Protein AF-A0A534PWM3-F1 (afdb_monomer_lite)

Sequence (299 aa):
MLAAVRAAAQRGEHDLALRHWSELSDHAPHALADPATLLRFVPLLLAENQRERAALALRHAVDPGNDTAITPGQALRAFELARELDPAVAARAAHRALASPDLHEAKRAKLSSWIDEHAGAAAALAAPPPVPAESSTPPPVPPAPAPVFGADGAVELARFARAKLTAARPIGLDAEGLRVSLEGGREARVAWSRIQAVAVAIVADLAAKPVLVIDLLANWNASEAEELKGIRLRSDQFDPRALLGIDGDPRRAFAALAGRMLQATCGQPLPSAEQAVGDPFARFDSLADYQRIVLEVAE

Secondary structure (DSSP, 8-state):
-HHHHHHHHHTT-HHHHHHHHHHHHHH-TT-PPPHHHHHHHHHHHHHTT-HHHHHHHHHHHT-TT-SSPPPHHHHHHHHHHHTTT-HHHHHHHHHHHHT-TTS-HHHHHHHHHHHHHHHHHHHHTTSPP--------PPPPPPP------TT------SBS-EEEEEEEEEEE-SSEEEEEETTS-EEEEEGGG--EEEEEEESTTSSS-EEEEEEESSTTS-TTSPEEEEEEETTS--HHHHHT--S-HHHHHHHHHHHHHHHH-PEEES-HHHHTTTTPPEESSHHHHHHHTS-B--

Foldseek 3Di:
DLVQLVVCVVVVVLVSSLVVVVVCCVVPVPDAHALVSLLVCLVVCVVVVVLVVSLSSLCSSLPLPHPHDQDLVSLVSSLVSCVVRPVLSNLSSLVVNLPDPPDDPVSNVVSVVSCVVCVVVNVVVVDDPDDDDDDDDDDPDDPDPDPPDDPPPDDLLALAQAADAFEWEFDEDDLQFTWTQGPVRDIDTDGLQQFAEWEWAWEQPPDVGIKIKIWRWRPLVPGSHDHTYTYIYILVRDQLCVHVVHDDDSLQSQLVVQVVSCVSNVHAYPPHPCLSSPVPPHYDHHPVCCCCNTVSYDD

pLDDT: mean 79.95, std 17.52, range [28.03, 97.81]

Structure (mmCIF, N/CA/C/O backbone):
data_AF-A0A534PWM3-F1
#
_entry.id   AF-A0A534PWM3-F1
#
loop_
_atom_site.group_PDB
_atom_site.id
_atom_site.type_symbol
_atom_site.label_atom_id
_atom_site.label_alt_id
_atom_site.label_comp_id
_atom_site.label_asym_id
_atom_site.label_entity_id
_atom_site.label_seq_id
_atom_site.pdbx_PDB_ins_code
_atom_site.Cartn_x
_atom_site.Cartn_y
_atom_site.Cartn_z
_atom_site.occupancy
_atom_site.B_iso_or_equiv
_atom_site.auth_seq_id
_atom_site.auth_comp_id
_atom_site.auth_asym_id
_atom_site.auth_atom_id
_atom_site.pdbx_PDB_model_num
ATOM 1 N N . MET A 1 1 ? -16.755 -18.984 9.056 1.00 75.56 1 MET A N 1
ATOM 2 C CA . MET A 1 1 ? -16.396 -18.391 10.366 1.00 75.56 1 MET A CA 1
ATOM 3 C C . MET A 1 1 ? -16.680 -16.889 10.461 1.00 75.56 1 MET A C 1
ATOM 5 O O . MET A 1 1 ? -17.407 -16.510 11.368 1.00 75.56 1 MET A O 1
ATOM 9 N N . LEU A 1 2 ? -16.250 -16.036 9.518 1.00 79.06 2 LEU A N 1
ATOM 10 C CA . LEU A 1 2 ? -16.601 -14.594 9.520 1.00 79.06 2 LEU A CA 1
ATOM 11 C C . LEU A 1 2 ? -18.115 -14.308 9.626 1.00 79.06 2 LEU A C 1
ATOM 13 O O . LEU A 1 2 ? -18.532 -13.430 10.379 1.00 79.06 2 LEU A O 1
ATOM 17 N N . ALA A 1 3 ? -18.953 -15.086 8.930 1.00 77.00 3 ALA A N 1
ATOM 18 C CA . ALA A 1 3 ? -20.411 -14.974 9.028 1.00 77.00 3 ALA A CA 1
ATOM 19 C C . ALA A 1 3 ? -20.949 -15.272 10.444 1.00 77.00 3 ALA A C 1
ATOM 21 O O . ALA A 1 3 ? -21.896 -14.624 10.881 1.00 77.00 3 ALA A O 1
ATOM 22 N N . ALA A 1 4 ? -20.322 -16.196 11.181 1.00 75.69 4 ALA A N 1
ATOM 23 C CA . ALA A 1 4 ? -20.701 -16.534 12.555 1.00 75.69 4 ALA A CA 1
ATOM 24 C C . ALA A 1 4 ? -20.312 -15.420 13.540 1.00 75.69 4 ALA A C 1
ATOM 26 O O . ALA A 1 4 ? -21.122 -15.049 14.387 1.00 75.69 4 ALA A O 1
ATOM 27 N N . VAL A 1 5 ? -19.124 -14.820 13.367 1.00 78.75 5 VAL A N 1
ATOM 28 C CA . VAL A 1 5 ? -18.703 -13.621 14.119 1.00 78.75 5 VAL A CA 1
ATOM 29 C C . VAL A 1 5 ? -19.708 -12.487 13.910 1.00 78.75 5 VAL A C 1
ATOM 31 O O . VAL A 1 5 ? -20.183 -11.892 14.875 1.00 78.75 5 VAL A O 1
ATOM 34 N N . ARG A 1 6 ? -20.085 -12.225 12.650 1.00 78.00 6 ARG A N 1
ATOM 35 C CA . ARG A 1 6 ? -21.047 -11.175 12.293 1.00 78.00 6 ARG A CA 1
ATOM 36 C C . ARG A 1 6 ? -22.434 -11.439 12.880 1.00 78.00 6 ARG A C 1
ATOM 38 O O . ARG A 1 6 ? -23.016 -10.533 13.468 1.00 78.00 6 ARG A O 1
ATOM 45 N N . ALA A 1 7 ? -22.946 -12.662 12.755 1.00 73.69 7 ALA A N 1
ATOM 46 C CA . ALA A 1 7 ? -24.260 -13.036 13.271 1.00 73.69 7 ALA A CA 1
ATOM 47 C C . ALA A 1 7 ? -24.338 -12.904 14.803 1.00 73.69 7 ALA A C 1
ATOM 49 O O . ALA A 1 7 ? -25.279 -12.304 15.318 1.00 73.69 7 ALA A O 1
ATOM 50 N N . ALA A 1 8 ? -23.326 -13.388 15.531 1.00 74.31 8 ALA A N 1
ATOM 51 C CA . ALA A 1 8 ? -23.258 -13.242 16.986 1.00 74.31 8 ALA A CA 1
ATOM 52 C C . ALA A 1 8 ? -23.143 -11.764 17.407 1.00 74.31 8 ALA A C 1
ATOM 54 O O . ALA A 1 8 ? -23.856 -11.312 18.304 1.00 74.31 8 ALA A O 1
ATOM 55 N N . ALA A 1 9 ? -22.320 -10.971 16.708 1.00 78.75 9 ALA A N 1
ATOM 56 C CA . ALA A 1 9 ? -22.183 -9.539 16.974 1.00 78.75 9 ALA A CA 1
ATOM 57 C C . ALA A 1 9 ? -23.494 -8.764 16.739 1.00 78.75 9 ALA A C 1
ATOM 59 O O . ALA A 1 9 ? -23.841 -7.900 17.547 1.00 78.75 9 ALA A O 1
ATOM 60 N N . GLN A 1 10 ? -24.242 -9.096 15.679 1.00 79.31 10 GLN A N 1
ATOM 61 C CA . GLN A 1 10 ? -25.551 -8.500 15.375 1.00 79.31 10 GLN A CA 1
ATOM 62 C C . GLN A 1 10 ? -26.614 -8.834 16.430 1.00 79.31 10 GLN A C 1
ATOM 64 O O . GLN A 1 10 ? -27.470 -7.999 16.711 1.00 79.31 10 GLN A O 1
ATOM 69 N N . ARG A 1 11 ? -26.538 -10.017 17.052 1.00 81.62 11 ARG A N 1
ATOM 70 C CA . ARG A 1 11 ? -27.416 -10.423 18.164 1.00 81.62 11 ARG A CA 1
ATOM 71 C C . ARG A 1 11 ? -26.983 -9.878 19.531 1.00 81.62 11 ARG A C 1
ATOM 73 O O . ARG A 1 11 ? -27.665 -10.124 20.518 1.00 81.62 11 ARG A O 1
ATOM 80 N N . GLY A 1 12 ? -25.870 -9.142 19.605 1.00 79.69 12 GLY A N 1
ATOM 81 C CA . GLY A 1 12 ? -25.323 -8.626 20.867 1.00 79.69 12 GLY A CA 1
ATOM 82 C C . GLY A 1 12 ? -24.583 -9.672 21.713 1.00 79.69 12 GLY A C 1
ATOM 83 O O . GLY A 1 12 ? -24.224 -9.397 22.854 1.00 79.69 12 GLY A O 1
ATOM 84 N N . GLU A 1 13 ? -24.318 -10.859 21.167 1.00 84.94 13 GLU A N 1
ATOM 85 C CA . GLU A 1 13 ? -23.654 -11.974 21.851 1.00 84.94 13 GLU A CA 1
ATOM 86 C C . GLU A 1 13 ? -22.125 -11.797 21.790 1.00 84.94 13 GLU A C 1
ATOM 88 O O . GLU A 1 13 ? -21.419 -12.521 21.087 1.00 84.94 13 GLU A O 1
ATOM 93 N N . HIS A 1 14 ? -21.597 -10.784 22.484 1.00 81.94 14 HIS A N 1
ATOM 94 C CA . HIS A 1 14 ? -20.196 -10.361 22.341 1.00 81.94 14 HIS A CA 1
ATOM 95 C C . HIS A 1 14 ? -19.170 -11.418 22.752 1.00 81.94 14 HIS A C 1
ATOM 97 O O . HIS A 1 14 ? -18.164 -11.558 22.061 1.00 81.94 14 HIS A O 1
ATOM 103 N N . ASP A 1 15 ? -19.446 -12.206 23.791 1.00 83.94 15 ASP A N 1
ATOM 104 C CA . ASP A 1 15 ? -18.548 -13.283 24.223 1.00 83.94 15 ASP A CA 1
ATOM 105 C C . ASP A 1 15 ? -18.498 -14.423 23.200 1.00 83.94 15 ASP A C 1
ATOM 107 O O . ASP A 1 15 ? -17.441 -14.994 22.937 1.00 83.94 15 ASP A O 1
ATOM 111 N N . LEU A 1 16 ? -19.636 -14.740 22.574 1.00 82.12 16 LEU A N 1
ATOM 112 C CA . LEU A 1 16 ? -19.705 -15.750 21.520 1.00 82.12 16 LEU A CA 1
ATOM 113 C C . LEU A 1 16 ? -19.007 -15.259 20.246 1.00 82.12 16 LEU A C 1
ATOM 115 O O . LEU A 1 16 ? -18.231 -15.995 19.637 1.00 82.12 16 LEU A O 1
ATOM 119 N N . ALA A 1 17 ? -19.235 -13.997 19.874 1.00 83.69 17 ALA A N 1
ATOM 120 C CA . ALA A 1 17 ? -18.562 -13.367 18.745 1.00 83.69 17 ALA A CA 1
ATOM 121 C C . ALA A 1 17 ? -17.037 -13.326 18.952 1.00 83.69 17 ALA A C 1
ATOM 123 O O . ALA A 1 17 ? -16.293 -13.604 18.013 1.00 83.69 17 ALA A O 1
ATOM 124 N N . LEU A 1 18 ? -16.579 -13.048 20.178 1.00 87.88 18 LEU A N 1
ATOM 125 C CA . LEU A 1 18 ? -15.167 -13.054 20.556 1.00 87.88 18 LEU A CA 1
ATOM 126 C C . LEU A 1 18 ? -14.548 -14.450 20.453 1.00 87.88 18 LEU A C 1
ATOM 128 O O . LEU A 1 18 ? -13.454 -14.586 19.909 1.00 87.88 18 LEU A O 1
ATOM 132 N N . ARG A 1 19 ? -15.243 -15.498 20.911 1.00 87.00 19 ARG A N 1
ATOM 133 C CA . ARG A 1 19 ? -14.775 -16.887 20.750 1.00 87.00 19 ARG A CA 1
ATOM 134 C C . ARG A 1 19 ? -14.630 -17.262 19.280 1.00 87.00 19 ARG A C 1
ATOM 136 O O . ARG A 1 19 ? -13.564 -17.712 18.876 1.00 87.00 19 ARG A O 1
ATOM 143 N N . HIS A 1 20 ? -15.662 -17.007 18.473 1.00 84.31 20 HIS A N 1
ATOM 144 C CA . HIS A 1 20 ? -15.619 -17.285 17.035 1.00 84.31 20 HIS A CA 1
ATOM 145 C C . HIS A 1 20 ? -14.535 -16.488 16.314 1.00 84.31 20 HIS A C 1
ATOM 147 O O . HIS A 1 20 ? -13.926 -16.993 15.374 1.00 84.31 20 HIS A O 1
ATOM 153 N N . TRP A 1 21 ? -14.294 -15.246 16.735 1.00 89.81 21 TRP A N 1
ATOM 154 C CA . TRP A 1 21 ? -13.227 -14.433 16.171 1.00 89.81 21 TRP A CA 1
ATOM 155 C C . TRP A 1 21 ? -11.845 -14.916 16.609 1.00 89.81 21 TRP A C 1
ATOM 157 O O . TRP A 1 21 ? -10.941 -14.933 15.786 1.00 89.81 21 TRP A O 1
ATOM 167 N N . SER A 1 22 ? -11.681 -15.353 17.857 1.00 85.31 22 SER A N 1
ATOM 168 C CA . SER A 1 22 ? -10.400 -15.876 18.349 1.00 85.31 22 SER A CA 1
ATOM 169 C C . SER A 1 22 ? -10.011 -17.140 17.582 1.00 85.31 22 SER A C 1
ATOM 171 O O . SER A 1 22 ? -8.919 -17.217 17.029 1.00 85.31 22 SER A O 1
ATOM 173 N N . GLU A 1 23 ? -10.956 -18.071 17.431 1.00 85.31 23 GLU A N 1
ATOM 174 C CA . GLU A 1 23 ? -10.777 -19.280 16.622 1.00 85.31 23 GLU A CA 1
ATOM 175 C C . GLU A 1 23 ? -10.488 -18.946 15.151 1.00 85.31 23 GLU A C 1
ATOM 177 O O . GLU A 1 23 ? -9.599 -19.538 14.540 1.00 85.31 23 GLU A O 1
ATOM 182 N N . LEU A 1 24 ? -11.188 -17.958 14.583 1.00 83.50 24 LEU A N 1
ATOM 183 C CA . LEU A 1 24 ? -10.909 -17.463 13.237 1.00 83.50 24 LEU A CA 1
ATOM 184 C C . LEU A 1 24 ? -9.491 -16.887 13.126 1.00 83.50 24 LEU A C 1
ATOM 186 O O . LEU A 1 24 ? -8.809 -17.188 12.155 1.00 83.50 24 LEU A O 1
ATOM 190 N N . SER A 1 25 ? -9.050 -16.078 14.089 1.00 83.69 25 SER A N 1
ATOM 191 C CA . SER A 1 25 ? -7.734 -15.434 14.056 1.00 83.69 25 SER A CA 1
ATOM 192 C C . SER A 1 25 ? -6.584 -16.434 14.162 1.00 83.69 25 SER A C 1
ATOM 194 O O . SER A 1 25 ? -5.533 -16.205 13.573 1.00 83.69 25 SER A O 1
ATOM 196 N N . ASP A 1 26 ? -6.806 -17.560 14.846 1.00 81.81 26 ASP A N 1
ATOM 197 C CA . ASP A 1 26 ? -5.807 -18.619 14.983 1.00 81.81 26 ASP A CA 1
ATOM 198 C C . ASP A 1 26 ? -5.657 -19.436 13.675 1.00 81.81 26 ASP A C 1
ATOM 200 O O . ASP A 1 26 ? -4.555 -19.869 13.345 1.00 81.81 26 ASP A O 1
ATOM 204 N N . HIS A 1 27 ? -6.737 -19.625 12.898 1.00 76.31 27 HIS A N 1
ATOM 205 C CA . HIS A 1 27 ? -6.737 -20.461 11.679 1.00 76.31 27 HIS A CA 1
ATOM 206 C C . HIS A 1 27 ? -6.659 -19.674 10.362 1.00 76.31 27 HIS A C 1
ATOM 208 O O . HIS A 1 27 ? -6.240 -20.207 9.337 1.00 76.31 27 HIS A O 1
ATOM 214 N N . ALA A 1 28 ? -7.100 -18.420 10.366 1.00 72.75 28 ALA A N 1
ATOM 215 C CA . ALA A 1 28 ? -7.135 -17.527 9.216 1.00 72.75 28 ALA A CA 1
ATOM 216 C C . ALA A 1 28 ? -6.774 -16.103 9.680 1.00 72.75 28 ALA A C 1
ATOM 218 O O . ALA A 1 28 ? -7.647 -15.234 9.760 1.00 72.75 28 ALA A O 1
ATOM 219 N N . PRO A 1 29 ? -5.489 -15.842 9.986 1.00 73.19 29 PRO A N 1
ATOM 220 C CA . PRO A 1 29 ? -5.044 -14.581 10.581 1.00 73.19 29 PRO A CA 1
ATOM 221 C C . PRO A 1 29 ? -5.293 -13.364 9.682 1.00 73.19 29 PRO A C 1
ATOM 223 O O . PRO A 1 29 ? -5.364 -12.250 10.178 1.00 73.19 29 PRO A O 1
ATOM 226 N N . HIS A 1 30 ? -5.489 -13.556 8.377 1.00 71.88 30 HIS A N 1
ATOM 227 C CA . HIS A 1 30 ? -5.794 -12.478 7.431 1.00 71.88 30 HIS A CA 1
ATOM 228 C C . HIS A 1 30 ? -7.296 -12.167 7.312 1.00 71.88 30 HIS A C 1
ATOM 230 O O . HIS A 1 30 ? -7.681 -11.244 6.602 1.00 71.88 30 HIS A O 1
ATOM 236 N N . ALA A 1 31 ? -8.169 -12.933 7.973 1.00 74.56 31 ALA A N 1
ATOM 237 C CA . ALA A 1 31 ? -9.608 -12.721 7.900 1.00 74.56 31 ALA A CA 1
ATOM 238 C C . ALA A 1 31 ? -10.027 -11.516 8.759 1.00 74.56 31 ALA A C 1
ATOM 240 O O . ALA A 1 31 ? -10.041 -11.568 9.994 1.00 74.56 31 ALA A O 1
ATOM 241 N N . LEU A 1 32 ? -10.410 -10.425 8.095 1.00 81.38 32 LEU A N 1
ATOM 242 C CA . LEU A 1 32 ? -10.749 -9.168 8.753 1.00 81.38 32 LEU A CA 1
ATOM 243 C C . LEU A 1 32 ? -12.227 -9.134 9.158 1.00 81.38 32 LEU A C 1
ATOM 245 O O . LEU A 1 32 ? -13.137 -9.254 8.339 1.00 81.38 32 LEU A O 1
ATOM 249 N N . ALA A 1 33 ? -12.469 -8.979 10.459 1.00 84.00 33 ALA A N 1
ATOM 250 C CA . ALA A 1 33 ? -13.796 -8.700 10.995 1.00 84.00 33 ALA A CA 1
ATOM 251 C C . ALA A 1 33 ? -14.061 -7.186 11.012 1.00 84.00 33 ALA A C 1
ATOM 253 O O . ALA A 1 33 ? -13.135 -6.379 10.977 1.00 84.00 33 ALA A O 1
ATOM 254 N N . ASP A 1 34 ? -15.334 -6.803 11.107 1.00 85.06 34 ASP A N 1
ATOM 255 C CA . ASP A 1 34 ? -15.751 -5.399 11.170 1.00 85.06 34 ASP A CA 1
A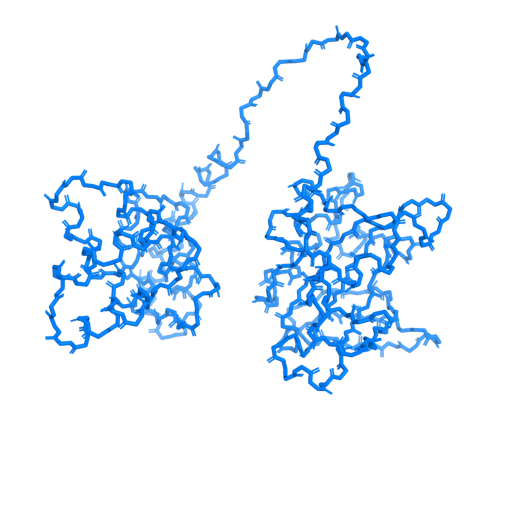TOM 256 C C . ASP A 1 34 ? -15.017 -4.622 12.300 1.00 85.06 34 ASP A C 1
ATOM 258 O O . ASP A 1 34 ? -14.977 -5.099 13.444 1.00 85.06 34 ASP A O 1
ATOM 262 N N . PRO A 1 35 ? -14.474 -3.414 12.032 1.00 86.94 35 PRO A N 1
ATOM 263 C CA . PRO A 1 35 ? -13.736 -2.625 13.019 1.00 86.94 35 PRO A CA 1
ATOM 264 C C . PRO A 1 35 ? -14.533 -2.292 14.280 1.00 86.94 35 PRO A C 1
ATOM 266 O O . PRO A 1 35 ? -13.964 -2.253 15.372 1.00 86.94 35 PRO A O 1
ATOM 269 N N . ALA A 1 36 ? -15.848 -2.058 14.172 1.00 86.69 36 ALA A N 1
ATOM 270 C CA . ALA A 1 36 ? -16.673 -1.755 15.343 1.00 86.69 36 ALA A CA 1
ATOM 271 C C . ALA A 1 36 ? -16.716 -2.946 16.308 1.00 86.69 36 ALA A C 1
ATOM 273 O O . ALA A 1 36 ? -16.642 -2.776 17.526 1.00 86.69 36 ALA A O 1
ATOM 274 N N . THR A 1 37 ? -16.814 -4.149 15.748 1.00 87.75 37 THR A N 1
ATOM 275 C CA . THR A 1 37 ? -16.806 -5.418 16.472 1.00 87.75 37 THR A CA 1
ATOM 276 C C . THR A 1 37 ? -15.445 -5.669 17.123 1.00 87.75 37 THR A C 1
ATOM 278 O O . THR A 1 37 ? -15.382 -5.916 18.328 1.00 87.75 37 THR A O 1
ATOM 281 N N . LEU A 1 38 ? -14.350 -5.493 16.380 1.00 90.06 38 LEU A N 1
ATOM 282 C CA . LEU A 1 38 ? -12.987 -5.645 16.901 1.00 90.06 38 LEU A CA 1
ATOM 283 C C . LEU A 1 38 ? -12.694 -4.688 18.066 1.00 90.06 38 LEU A C 1
ATOM 285 O O . LEU A 1 38 ? -12.206 -5.110 19.113 1.00 90.06 38 LEU A O 1
ATOM 289 N N . LEU A 1 39 ? -13.080 -3.413 17.952 1.00 91.81 39 LEU A N 1
ATOM 290 C CA . LEU A 1 39 ? -12.899 -2.422 19.022 1.00 91.81 39 LEU A CA 1
ATOM 291 C C . LEU A 1 39 ? -13.731 -2.707 20.284 1.00 91.81 39 LEU A C 1
ATOM 293 O O . LEU A 1 39 ? -13.448 -2.140 21.346 1.00 91.81 39 LEU A O 1
ATOM 297 N N . ARG A 1 40 ? -14.758 -3.563 20.194 1.00 89.25 40 ARG A N 1
ATOM 298 C CA . ARG A 1 40 ? -15.520 -4.058 21.355 1.00 89.25 40 ARG A CA 1
ATOM 299 C C . ARG A 1 40 ? -14.849 -5.258 22.017 1.00 89.25 40 ARG A C 1
ATOM 301 O O . ARG A 1 40 ? -15.013 -5.422 23.219 1.00 89.25 40 ARG A O 1
ATOM 308 N N . PHE A 1 41 ? -14.076 -6.047 21.274 1.00 92.06 41 PHE A N 1
ATOM 309 C CA . PHE A 1 41 ? -13.313 -7.171 21.822 1.00 92.06 41 PHE A CA 1
ATOM 310 C C . PHE A 1 41 ? -12.097 -6.726 22.627 1.00 92.06 41 PHE A C 1
ATOM 312 O O . PHE A 1 41 ? -11.774 -7.355 23.628 1.00 92.06 41 PHE A O 1
ATOM 319 N N . VAL A 1 42 ? -11.449 -5.626 22.232 1.00 92.69 42 VAL A N 1
ATOM 320 C CA . VAL A 1 42 ? -10.203 -5.156 22.862 1.00 92.69 42 VAL A CA 1
ATOM 321 C C . VAL A 1 42 ? -10.316 -5.026 24.394 1.00 92.69 42 VAL A C 1
ATOM 323 O O . VAL A 1 42 ? -9.487 -5.620 25.079 1.00 92.69 42 VAL A O 1
ATOM 326 N N . PRO A 1 43 ? -11.330 -4.355 24.982 1.00 89.62 43 PRO A N 1
ATOM 327 C CA . PRO A 1 43 ? -11.464 -4.296 26.441 1.00 89.62 43 PRO A CA 1
ATOM 328 C C . PRO A 1 43 ? -11.706 -5.660 27.106 1.00 89.62 43 PRO A C 1
ATOM 330 O O . PRO A 1 43 ? -11.219 -5.879 28.210 1.00 89.62 43 PRO A O 1
ATOM 333 N N . LEU A 1 44 ? -12.429 -6.573 26.442 1.00 90.19 44 LEU A N 1
ATOM 334 C CA . LEU A 1 44 ? -12.703 -7.922 26.957 1.00 90.19 44 LEU A CA 1
ATOM 335 C C . LEU A 1 44 ? -11.414 -8.752 27.014 1.00 90.19 44 LEU A C 1
ATOM 337 O O . LEU A 1 44 ? -11.101 -9.357 28.033 1.00 90.19 44 LEU A O 1
ATOM 341 N N . LEU A 1 45 ? -10.610 -8.691 25.952 1.00 91.00 45 LEU A N 1
ATOM 342 C CA . LEU A 1 45 ? -9.309 -9.356 25.879 1.00 91.00 45 LEU A CA 1
ATOM 343 C C . LEU A 1 45 ? -8.329 -8.810 26.923 1.00 91.00 45 LEU A C 1
ATOM 345 O O . LEU A 1 45 ? -7.590 -9.577 27.534 1.00 91.00 45 LEU A O 1
ATOM 349 N N . LEU A 1 46 ? -8.331 -7.496 27.163 1.00 91.06 46 LEU A N 1
ATOM 350 C CA . LEU A 1 46 ? -7.497 -6.886 28.202 1.00 91.06 46 LEU A CA 1
ATOM 351 C C . LEU A 1 46 ? -7.922 -7.300 29.613 1.00 91.06 46 LEU A C 1
ATOM 353 O O . LEU A 1 46 ? -7.050 -7.538 30.447 1.00 91.06 46 LEU A O 1
ATOM 357 N N . ALA A 1 47 ? -9.227 -7.429 29.874 1.00 91.38 47 ALA A N 1
ATOM 358 C CA . ALA A 1 47 ? -9.736 -7.921 31.155 1.00 91.38 47 ALA A CA 1
ATOM 359 C C . ALA A 1 47 ? -9.284 -9.365 31.443 1.00 91.38 47 ALA A C 1
ATOM 361 O O . ALA A 1 47 ? -9.021 -9.713 32.591 1.00 91.38 47 ALA A O 1
ATOM 362 N N . GLU A 1 48 ? -9.117 -10.176 30.397 1.00 89.62 48 GLU A N 1
ATOM 363 C CA . GLU A 1 48 ? -8.576 -11.539 30.472 1.00 89.62 48 GLU A CA 1
ATOM 364 C C . GLU A 1 48 ? -7.040 -11.605 30.346 1.00 89.62 48 GLU A C 1
ATOM 366 O O . GLU A 1 48 ? -6.465 -12.684 30.210 1.00 89.62 48 GLU A O 1
ATOM 371 N N . ASN A 1 49 ? -6.352 -10.458 30.389 1.00 89.31 49 ASN A N 1
ATOM 372 C CA . ASN A 1 49 ? -4.897 -10.330 30.251 1.00 89.31 49 ASN A CA 1
ATOM 373 C C . ASN A 1 49 ? -4.324 -10.868 28.917 1.00 89.31 49 ASN A C 1
ATOM 375 O O . ASN A 1 49 ? -3.132 -11.155 28.803 1.00 89.31 49 ASN A O 1
ATOM 379 N N . GLN A 1 50 ? -5.149 -10.951 27.872 1.00 88.44 50 GLN A N 1
ATOM 380 C CA . GLN A 1 50 ? -4.764 -11.384 26.527 1.00 88.44 50 GLN A CA 1
ATOM 381 C C . GLN A 1 50 ? -4.224 -10.211 25.688 1.00 88.44 50 GLN A C 1
ATOM 383 O O . GLN A 1 50 ? -4.772 -9.860 24.640 1.00 88.44 50 GLN A O 1
ATOM 388 N N . ARG A 1 51 ? -3.140 -9.576 26.155 1.00 88.31 51 ARG A N 1
ATOM 389 C CA . ARG A 1 51 ? -2.582 -8.348 25.549 1.00 88.31 51 ARG A CA 1
ATOM 390 C C . ARG A 1 51 ? -2.197 -8.497 24.074 1.00 88.31 51 ARG A C 1
ATOM 392 O O . ARG A 1 51 ? -2.543 -7.630 23.279 1.00 88.31 51 ARG A O 1
ATOM 399 N N . GLU A 1 52 ? -1.552 -9.598 23.697 1.00 86.00 52 GLU A N 1
ATOM 400 C CA . GLU A 1 52 ? -1.145 -9.854 22.304 1.00 86.00 52 GLU A CA 1
ATOM 401 C C . GLU A 1 52 ? -2.344 -9.953 21.356 1.00 86.00 52 GLU A C 1
ATOM 403 O O . GLU A 1 52 ? -2.364 -9.370 20.271 1.00 86.00 52 GLU A O 1
ATOM 408 N N . ARG A 1 53 ? -3.401 -10.640 21.797 1.00 87.88 53 ARG A N 1
ATOM 409 C CA . ARG A 1 53 ? -4.628 -10.800 21.015 1.00 87.88 53 ARG A CA 1
ATOM 410 C C . ARG A 1 53 ? -5.422 -9.490 20.947 1.00 87.88 53 ARG A C 1
ATOM 412 O O . ARG A 1 53 ? -6.009 -9.182 19.912 1.00 87.88 53 ARG A O 1
ATOM 419 N N . ALA A 1 54 ? -5.383 -8.676 22.003 1.00 89.56 54 ALA A N 1
ATOM 420 C CA . ALA A 1 54 ? -5.921 -7.317 21.984 1.00 89.56 54 ALA A CA 1
ATOM 421 C C . ALA A 1 54 ? -5.170 -6.417 20.982 1.00 89.56 54 ALA A C 1
ATOM 423 O O . ALA A 1 54 ? -5.806 -5.682 20.225 1.00 89.56 54 ALA A O 1
ATOM 424 N N . ALA A 1 55 ? -3.837 -6.517 20.918 1.00 88.69 55 ALA A N 1
ATOM 425 C CA . ALA A 1 55 ? -3.030 -5.814 19.921 1.00 88.69 55 ALA A CA 1
ATOM 426 C C . ALA A 1 55 ? -3.348 -6.288 18.492 1.00 88.69 55 ALA A C 1
ATOM 428 O O . ALA A 1 55 ? -3.498 -5.464 17.592 1.00 88.69 55 ALA A O 1
ATOM 429 N N . LEU A 1 56 ? -3.548 -7.595 18.283 1.00 88.25 56 LEU A N 1
ATOM 430 C CA . LEU A 1 56 ? -3.988 -8.147 16.997 1.00 88.25 56 LEU A CA 1
ATOM 431 C C . LEU A 1 56 ? -5.358 -7.597 16.566 1.00 88.25 56 LEU A C 1
ATOM 433 O O . LEU A 1 56 ? -5.510 -7.148 15.430 1.00 88.25 56 LEU A O 1
ATOM 437 N N . ALA A 1 57 ? -6.333 -7.555 17.478 1.00 89.19 57 ALA A N 1
ATOM 438 C CA . ALA A 1 57 ? -7.645 -6.967 17.203 1.00 89.19 57 ALA A CA 1
ATOM 439 C C . ALA A 1 57 ? -7.537 -5.485 16.800 1.00 89.19 57 ALA A C 1
ATOM 441 O O . ALA A 1 57 ? -8.205 -5.051 15.861 1.00 89.19 57 ALA A O 1
ATOM 442 N N . LEU A 1 58 ? -6.670 -4.714 17.469 1.00 90.56 58 LEU A N 1
ATOM 443 C CA . LEU A 1 58 ? -6.401 -3.315 17.124 1.00 90.56 58 LEU A CA 1
ATOM 444 C C . LEU A 1 58 ? -5.723 -3.179 15.755 1.00 90.56 58 LEU A C 1
ATOM 446 O O . LEU A 1 58 ? -6.115 -2.304 14.982 1.00 90.56 58 LEU A O 1
ATOM 450 N N . ARG A 1 59 ? -4.762 -4.055 15.426 1.00 89.12 59 ARG A N 1
ATOM 451 C CA . ARG A 1 59 ? -4.116 -4.106 14.104 1.00 89.12 59 ARG A CA 1
ATOM 452 C C . ARG A 1 59 ? -5.145 -4.323 12.996 1.00 89.12 59 ARG A C 1
ATOM 454 O O . ARG A 1 59 ? -5.163 -3.526 12.066 1.00 89.12 59 ARG A O 1
ATOM 461 N N . HIS A 1 60 ? -6.033 -5.308 13.147 1.00 89.38 60 HIS A N 1
ATOM 462 C CA . HIS A 1 60 ? -7.088 -5.614 12.170 1.00 89.38 60 HIS A CA 1
ATOM 463 C C . HIS A 1 60 ? -8.153 -4.510 12.066 1.00 89.38 60 HIS A C 1
ATOM 465 O O . HIS A 1 60 ? -8.713 -4.281 10.996 1.00 89.38 60 HIS A O 1
ATOM 471 N N . ALA A 1 61 ? -8.450 -3.811 13.168 1.00 87.94 61 ALA A N 1
ATOM 472 C CA . ALA A 1 61 ? -9.454 -2.746 13.178 1.00 87.94 61 ALA A CA 1
ATOM 473 C C . ALA A 1 61 ? -9.014 -1.511 12.380 1.00 87.94 61 ALA A C 1
ATOM 475 O O . ALA A 1 61 ? -9.856 -0.806 11.825 1.00 87.94 61 ALA A O 1
ATOM 476 N N . VAL A 1 62 ? -7.708 -1.235 12.340 1.00 85.88 62 VAL A N 1
ATOM 477 C CA . VAL A 1 62 ? -7.133 -0.120 11.570 1.00 85.88 62 VAL A CA 1
ATOM 478 C C . VAL A 1 62 ? -6.526 -0.571 10.243 1.00 85.88 62 VAL A C 1
ATOM 480 O O . VAL A 1 62 ? -5.888 0.239 9.569 1.00 85.88 62 VAL A O 1
ATOM 483 N N . ASP A 1 63 ? -6.683 -1.849 9.901 1.00 82.62 63 ASP A N 1
ATOM 484 C CA . ASP A 1 63 ? -6.123 -2.424 8.689 1.00 82.62 63 ASP A CA 1
ATOM 485 C C . ASP A 1 63 ? -6.792 -1.794 7.456 1.00 82.62 63 ASP A C 1
ATOM 487 O O . ASP A 1 63 ? -8.026 -1.752 7.380 1.00 82.62 63 ASP A O 1
ATOM 491 N N . PRO A 1 64 ? -6.013 -1.259 6.501 1.00 72.12 64 PRO A N 1
ATOM 492 C CA . PRO A 1 64 ? -6.565 -0.648 5.298 1.00 72.12 64 PRO A CA 1
ATOM 493 C C . PRO A 1 64 ? -7.264 -1.653 4.371 1.00 72.12 64 PRO A C 1
ATOM 495 O O . PRO A 1 64 ? -8.096 -1.226 3.577 1.00 72.12 64 PRO A O 1
ATOM 498 N N . GLY A 1 65 ? -6.959 -2.951 4.475 1.00 70.75 65 GLY A N 1
ATOM 499 C CA . GLY A 1 65 ? -7.619 -4.031 3.742 1.00 70.75 65 GLY A CA 1
ATOM 500 C C . GLY A 1 65 ? -8.981 -4.433 4.314 1.00 70.75 65 GLY A C 1
ATOM 501 O O . GLY A 1 65 ? -9.624 -5.329 3.776 1.00 70.75 65 GLY A O 1
ATOM 502 N N . ASN A 1 66 ? -9.439 -3.805 5.403 1.00 73.69 66 ASN A N 1
ATOM 503 C CA . ASN A 1 66 ? -10.761 -4.073 5.955 1.00 73.69 66 ASN A CA 1
ATOM 504 C C . ASN A 1 66 ? -11.840 -3.438 5.067 1.00 73.69 66 ASN A C 1
ATOM 506 O O . ASN A 1 66 ? -11.883 -2.214 4.926 1.00 73.69 66 ASN A O 1
ATOM 510 N N . ASP A 1 67 ? -12.749 -4.258 4.528 1.00 63.34 67 ASP A N 1
ATOM 511 C CA . ASP A 1 67 ? -13.869 -3.814 3.679 1.00 63.34 67 ASP A CA 1
ATOM 512 C C . ASP A 1 67 ? -14.691 -2.683 4.318 1.00 63.34 67 ASP A C 1
ATOM 514 O O . ASP A 1 67 ? -15.293 -1.854 3.633 1.00 63.34 67 ASP A O 1
ATOM 518 N N . T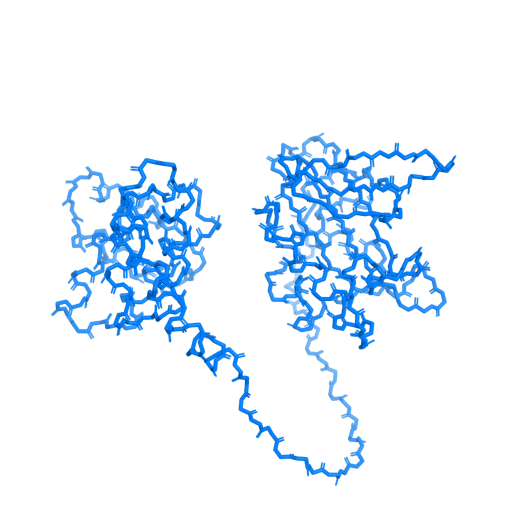HR A 1 68 ? -14.739 -2.650 5.653 1.00 72.88 68 THR A N 1
ATOM 519 C CA . THR A 1 68 ? -15.420 -1.597 6.402 1.00 72.88 68 THR A CA 1
ATOM 520 C C . THR A 1 68 ? -14.416 -0.542 6.846 1.00 72.88 68 THR A C 1
ATOM 522 O O . THR A 1 68 ? -13.599 -0.765 7.737 1.00 72.88 68 THR A O 1
ATOM 525 N N . ALA A 1 69 ? -14.511 0.652 6.261 1.00 73.56 69 ALA A N 1
ATOM 526 C CA . ALA A 1 69 ? -13.668 1.770 6.654 1.00 73.56 69 ALA A CA 1
ATOM 527 C C . ALA A 1 69 ? -13.930 2.179 8.113 1.00 73.56 69 ALA A C 1
ATOM 529 O O . ALA A 1 69 ? -15.059 2.478 8.507 1.00 73.56 69 ALA A O 1
ATOM 530 N N . ILE A 1 70 ? -12.860 2.270 8.904 1.00 83.31 70 ILE A N 1
ATOM 531 C CA . ILE A 1 70 ? -12.931 2.810 10.262 1.00 83.31 70 ILE A CA 1
ATOM 532 C C . ILE A 1 70 ? -13.368 4.285 10.234 1.00 83.31 70 ILE A C 1
ATOM 534 O O . ILE A 1 70 ? -12.782 5.119 9.538 1.00 83.31 70 ILE A O 1
ATOM 538 N N . THR A 1 71 ? -14.406 4.613 11.002 1.00 84.38 71 THR A N 1
ATOM 539 C CA . THR A 1 71 ? -14.895 5.991 11.160 1.00 84.38 71 THR A CA 1
ATOM 540 C C . THR A 1 71 ? -13.928 6.828 12.010 1.00 84.38 71 THR A C 1
ATOM 542 O O . THR A 1 71 ? -13.203 6.273 12.839 1.00 84.38 71 THR A O 1
ATOM 545 N N . PRO A 1 72 ? -13.944 8.171 11.914 1.00 77.75 72 PRO A N 1
ATOM 546 C CA . PRO A 1 72 ? -13.085 9.028 12.738 1.00 77.75 72 PRO A CA 1
ATOM 547 C C . PRO A 1 72 ? -13.231 8.797 14.251 1.00 77.75 72 PRO A C 1
ATOM 549 O O . PRO A 1 72 ? -12.244 8.796 14.986 1.00 77.75 72 PRO A O 1
ATOM 552 N N . GLY A 1 73 ? -14.456 8.547 14.730 1.00 80.25 73 GLY A N 1
ATOM 553 C CA . GLY A 1 73 ? -14.713 8.236 16.140 1.00 80.25 73 GLY A CA 1
ATOM 554 C C . GLY A 1 73 ? -14.139 6.882 16.569 1.00 80.25 73 GLY A C 1
ATOM 555 O O . GLY A 1 73 ? -13.590 6.757 17.664 1.00 80.25 73 GLY A O 1
ATOM 556 N N . GLN A 1 74 ? -14.207 5.878 15.693 1.00 87.06 74 GLN A N 1
ATOM 557 C CA . GLN A 1 74 ? -13.569 4.581 15.922 1.00 87.06 74 GLN A CA 1
ATOM 558 C C . GLN A 1 74 ? -12.041 4.680 15.855 1.00 87.06 74 GLN A C 1
ATOM 560 O O . GLN A 1 74 ? -11.375 4.042 16.662 1.00 87.06 74 GLN A O 1
ATOM 565 N N . ALA A 1 75 ? -11.482 5.513 14.972 1.00 86.25 75 ALA A N 1
ATOM 566 C CA . ALA A 1 75 ? -10.042 5.751 14.879 1.00 86.25 75 ALA A CA 1
ATOM 567 C C . ALA A 1 75 ? -9.489 6.408 16.155 1.00 86.25 75 ALA A C 1
ATOM 569 O O . ALA A 1 75 ? -8.482 5.956 16.692 1.00 86.25 75 ALA A O 1
ATOM 570 N N . LEU A 1 76 ? -10.196 7.398 16.716 1.00 86.31 76 LEU A N 1
ATOM 571 C CA . LEU A 1 76 ? -9.858 7.961 18.030 1.00 86.31 76 LEU A CA 1
ATOM 572 C C . LEU A 1 76 ? -9.900 6.902 19.133 1.00 86.31 76 LEU A C 1
ATOM 574 O O . LEU A 1 76 ? -8.997 6.825 19.960 1.00 86.31 76 LEU A O 1
ATOM 578 N N . ARG A 1 77 ? -10.940 6.063 19.142 1.00 88.12 77 ARG A N 1
ATOM 579 C CA . ARG A 1 77 ? -11.056 4.975 20.118 1.00 88.12 77 ARG A CA 1
ATOM 580 C C . ARG A 1 77 ? -9.924 3.955 19.970 1.00 88.12 77 ARG A C 1
ATOM 582 O O . ARG A 1 77 ? -9.385 3.514 20.978 1.00 88.12 77 ARG A O 1
ATOM 589 N N . ALA A 1 78 ? -9.558 3.601 18.740 1.00 89.88 78 ALA A N 1
ATOM 590 C CA . ALA A 1 78 ? -8.445 2.707 18.444 1.00 89.88 78 ALA A CA 1
ATOM 591 C C . ALA A 1 78 ? -7.115 3.295 18.934 1.00 89.88 78 ALA A C 1
ATOM 593 O O . ALA A 1 78 ? -6.356 2.589 19.586 1.00 89.88 78 ALA A O 1
ATOM 594 N N . PHE A 1 79 ? -6.871 4.591 18.705 1.00 92.38 79 PHE A N 1
ATOM 595 C CA . PHE A 1 79 ? -5.699 5.300 19.224 1.00 92.38 79 PHE A CA 1
ATOM 596 C C . PHE A 1 79 ? -5.613 5.222 20.754 1.00 92.38 79 PHE A C 1
ATOM 598 O O . PHE A 1 79 ? -4.593 4.804 21.299 1.00 92.38 79 PHE A O 1
ATOM 605 N N . GLU A 1 80 ? -6.694 5.581 21.453 1.00 91.19 80 GLU A N 1
ATOM 606 C CA . GLU A 1 80 ? -6.699 5.632 22.919 1.00 91.19 80 GLU A CA 1
ATOM 607 C C . GLU A 1 80 ? -6.441 4.252 23.547 1.00 91.19 80 GLU A C 1
ATOM 609 O O . GLU A 1 80 ? -5.818 4.190 24.609 1.00 91.19 80 GLU A O 1
ATOM 614 N N . LEU A 1 81 ? -6.895 3.175 22.893 1.00 90.69 81 LEU A N 1
ATOM 615 C CA . LEU A 1 81 ? -6.659 1.787 23.302 1.00 90.69 81 LEU A CA 1
ATOM 616 C C . LEU A 1 81 ? -5.258 1.287 22.919 1.00 90.69 81 LEU A C 1
ATOM 618 O O . LEU A 1 81 ? -4.660 0.524 23.669 1.00 90.69 81 LEU A O 1
ATOM 622 N N . ALA A 1 82 ? -4.733 1.704 21.766 1.00 91.19 82 ALA A N 1
ATOM 623 C CA . ALA A 1 82 ? -3.467 1.207 21.238 1.00 91.19 82 ALA A CA 1
ATOM 624 C C . ALA A 1 82 ? -2.236 1.885 21.843 1.00 91.19 82 ALA A C 1
ATOM 626 O O . ALA A 1 82 ? -1.181 1.265 21.865 1.00 91.19 82 ALA A O 1
ATOM 627 N N . ARG A 1 83 ? -2.332 3.121 22.352 1.00 89.06 83 ARG A N 1
ATOM 628 C CA . ARG A 1 83 ? -1.145 3.913 22.743 1.00 89.06 83 ARG A CA 1
ATOM 629 C C . ARG A 1 83 ? -0.212 3.233 23.757 1.00 89.06 83 ARG A C 1
ATOM 631 O O . ARG A 1 83 ? 0.979 3.509 23.745 1.00 89.06 83 ARG A O 1
ATOM 638 N N . GLU A 1 84 ? -0.746 2.365 24.619 1.00 84.69 84 GLU A N 1
ATOM 639 C CA . GLU A 1 84 ? 0.021 1.624 25.635 1.00 84.69 84 GLU A CA 1
ATOM 640 C C . GLU A 1 84 ? 0.334 0.175 25.221 1.00 84.69 84 GLU A C 1
ATOM 642 O O . GLU A 1 84 ? 1.101 -0.505 25.898 1.00 84.69 84 GLU A O 1
ATOM 647 N N . LEU A 1 85 ? -0.284 -0.318 24.143 1.00 86.62 85 LEU A N 1
ATOM 648 C CA . LEU A 1 85 ? -0.187 -1.711 23.691 1.00 86.62 85 LEU A CA 1
ATOM 649 C C . LEU A 1 85 ? 0.665 -1.855 22.432 1.00 86.62 85 LEU A C 1
ATOM 651 O O . LEU A 1 85 ? 1.474 -2.769 22.338 1.00 86.62 85 LEU A O 1
ATOM 655 N N . ASP A 1 86 ? 0.461 -0.970 21.460 1.00 85.19 86 ASP A N 1
ATOM 656 C CA . ASP A 1 86 ? 1.123 -0.985 20.161 1.00 85.19 86 ASP A CA 1
ATOM 657 C C . ASP A 1 86 ? 1.223 0.464 19.630 1.00 85.19 86 ASP A C 1
ATOM 659 O O . ASP A 1 86 ? 0.275 0.988 19.024 1.00 85.19 86 ASP A O 1
ATOM 663 N N . PRO A 1 87 ? 2.364 1.144 19.867 1.00 84.62 87 PRO A N 1
ATOM 664 C CA . PRO A 1 87 ? 2.567 2.531 19.451 1.00 84.62 87 PRO A CA 1
ATOM 665 C C . PRO A 1 87 ? 2.472 2.746 17.935 1.00 84.62 87 PRO A C 1
ATOM 667 O O . PRO A 1 87 ? 2.041 3.812 17.494 1.00 84.62 87 PRO A O 1
ATOM 670 N N . ALA A 1 88 ? 2.821 1.742 17.125 1.00 80.94 88 ALA A N 1
ATOM 671 C CA . ALA A 1 88 ? 2.730 1.836 15.671 1.00 80.94 88 ALA A CA 1
ATOM 672 C C . ALA A 1 88 ? 1.263 1.843 15.216 1.00 80.94 88 ALA A C 1
ATOM 674 O O . ALA A 1 88 ? 0.857 2.666 14.391 1.00 80.94 88 ALA A O 1
ATOM 675 N N . VAL A 1 89 ? 0.430 0.980 15.804 1.00 85.69 89 VAL A N 1
ATOM 676 C CA . VAL A 1 89 ? -1.022 0.975 15.567 1.00 85.69 89 VAL A CA 1
ATOM 677 C C . VAL A 1 89 ? -1.667 2.270 16.044 1.00 85.69 89 VAL A C 1
ATOM 679 O O . VAL A 1 89 ? -2.515 2.822 15.338 1.00 85.69 89 VAL A O 1
ATOM 682 N N . ALA A 1 90 ? -1.246 2.781 17.201 1.00 86.06 90 ALA A N 1
ATOM 683 C CA . ALA A 1 90 ? -1.717 4.056 17.723 1.00 86.06 90 ALA A CA 1
ATOM 684 C C . ALA A 1 90 ? -1.394 5.211 16.764 1.00 86.06 90 ALA A C 1
ATOM 686 O O . ALA A 1 90 ? -2.286 5.997 16.450 1.00 86.06 90 ALA A O 1
ATOM 687 N N . ALA A 1 91 ? -0.177 5.267 16.214 1.00 83.31 91 ALA A N 1
ATOM 688 C CA . ALA A 1 91 ? 0.194 6.266 15.214 1.00 83.31 91 ALA A CA 1
ATOM 689 C C . ALA A 1 91 ? -0.690 6.178 13.956 1.00 83.31 91 ALA A C 1
ATOM 691 O O . ALA A 1 91 ? -1.234 7.190 13.510 1.00 83.31 91 ALA A O 1
ATOM 692 N N . ARG A 1 92 ? -0.930 4.972 13.417 1.00 82.69 92 ARG A N 1
ATOM 693 C CA . ARG A 1 92 ? -1.834 4.783 12.261 1.00 82.69 92 ARG A CA 1
ATOM 694 C C . ARG A 1 92 ? -3.262 5.241 12.560 1.00 82.69 92 ARG A C 1
ATOM 696 O O . ARG A 1 92 ? -3.872 5.940 11.750 1.00 82.69 92 ARG A O 1
ATOM 703 N N . ALA A 1 93 ? -3.787 4.878 13.729 1.00 84.94 93 ALA A N 1
ATOM 704 C CA . ALA A 1 93 ? -5.111 5.292 14.179 1.00 84.94 93 ALA A CA 1
ATOM 705 C C . ALA A 1 93 ? -5.208 6.819 14.338 1.00 84.94 93 ALA A C 1
ATOM 707 O O . ALA A 1 93 ? -6.187 7.428 13.904 1.00 84.94 93 ALA A O 1
ATOM 708 N N . ALA A 1 94 ? -4.170 7.445 14.898 1.00 83.75 94 ALA A N 1
ATOM 709 C CA . ALA A 1 94 ? -4.071 8.889 15.064 1.00 83.75 94 ALA A CA 1
ATOM 710 C C . ALA A 1 94 ? -4.036 9.615 13.712 1.00 83.75 94 ALA A C 1
ATOM 712 O O . ALA A 1 94 ? -4.829 10.531 13.502 1.00 83.75 94 ALA A O 1
ATOM 713 N N . HIS A 1 95 ? -3.217 9.165 12.756 1.00 84.38 95 HIS A N 1
ATOM 714 C CA . HIS A 1 95 ? -3.209 9.716 11.396 1.00 84.38 95 HIS A CA 1
ATOM 715 C C . HIS A 1 95 ? -4.583 9.616 10.724 1.00 84.38 95 HIS A C 1
ATOM 717 O O . HIS A 1 95 ? -5.044 10.575 10.103 1.00 84.38 95 HIS A O 1
ATOM 723 N N . ARG A 1 96 ? -5.285 8.491 10.902 1.00 82.25 96 ARG A N 1
ATOM 724 C CA . ARG A 1 96 ? -6.630 8.305 10.345 1.00 82.25 96 ARG A CA 1
ATOM 725 C C . ARG A 1 96 ? -7.680 9.196 11.013 1.00 82.25 96 ARG A C 1
ATOM 727 O O . ARG A 1 96 ? -8.579 9.686 10.336 1.00 82.25 96 ARG A O 1
ATOM 734 N N . ALA A 1 97 ? -7.550 9.457 12.312 1.00 83.00 97 ALA A N 1
ATOM 735 C CA . ALA A 1 97 ? -8.389 10.425 13.012 1.00 83.00 97 ALA A CA 1
ATOM 736 C C . ALA A 1 97 ? -8.102 11.873 12.564 1.00 83.00 97 ALA A C 1
ATOM 738 O O . ALA A 1 97 ? -9.038 12.655 12.394 1.00 83.00 97 ALA A O 1
ATOM 739 N N . LEU A 1 98 ? -6.831 12.223 12.331 1.00 82.62 98 LEU A N 1
ATOM 740 C CA . LEU A 1 98 ? -6.398 13.549 11.870 1.00 82.62 98 LEU A CA 1
ATOM 741 C C . LEU A 1 98 ? -6.884 13.889 10.454 1.00 82.62 98 LEU A C 1
ATOM 743 O O . LEU A 1 98 ? -7.125 15.063 10.173 1.00 82.62 98 LEU A O 1
ATOM 747 N N . ALA A 1 99 ? -7.078 12.881 9.598 1.00 80.12 99 ALA A N 1
ATOM 748 C CA . ALA A 1 99 ? -7.650 13.042 8.260 1.00 80.12 99 ALA A CA 1
ATOM 749 C C . ALA A 1 99 ? -9.118 13.518 8.273 1.00 80.12 99 ALA A C 1
ATOM 751 O O . ALA A 1 99 ? -9.629 13.966 7.249 1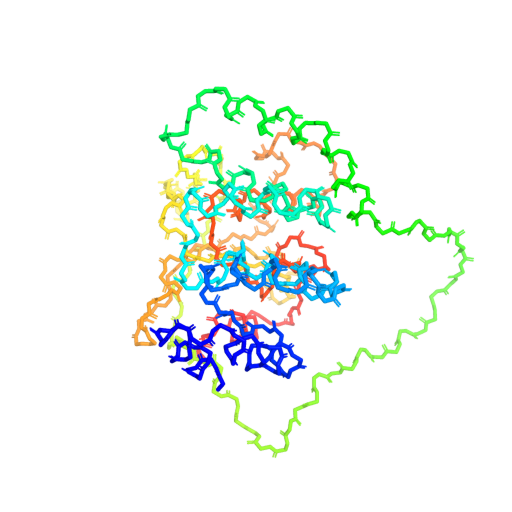.00 80.12 99 ALA A O 1
ATOM 752 N N . SER A 1 100 ? -9.805 13.445 9.421 1.00 76.31 100 SER A N 1
ATOM 753 C CA . SER A 1 100 ? -11.177 13.935 9.552 1.00 76.31 100 SER A CA 1
ATOM 754 C C . SER A 1 100 ? -11.224 15.466 9.667 1.00 76.31 100 SER A C 1
ATOM 756 O O . SER A 1 100 ? -10.616 16.024 10.591 1.00 76.31 100 SER A O 1
ATOM 758 N N . PRO A 1 101 ? -11.972 16.178 8.805 1.00 68.81 101 PRO A N 1
ATOM 759 C CA . PRO A 1 101 ? -12.118 17.630 8.900 1.00 68.81 101 PRO A CA 1
ATOM 760 C C . PRO A 1 101 ? -12.883 18.059 10.162 1.00 68.81 101 PRO A C 1
ATOM 762 O O . PRO A 1 101 ? -12.580 19.110 10.715 1.00 68.81 101 PRO A O 1
ATOM 765 N N . ASP A 1 102 ? -13.748 17.202 10.709 1.00 72.44 102 ASP A N 1
ATOM 766 C CA . ASP A 1 102 ? -14.629 17.524 11.845 1.00 72.44 102 ASP A CA 1
ATOM 767 C C . ASP A 1 102 ? -13.971 17.342 13.228 1.00 72.44 102 ASP A C 1
ATOM 769 O O . ASP A 1 102 ? -14.621 17.440 14.273 1.00 72.44 102 ASP A O 1
ATOM 773 N N . LEU A 1 103 ? -12.669 17.041 13.276 1.00 77.69 103 LEU A N 1
ATOM 774 C CA . LEU A 1 103 ? -11.960 16.847 14.538 1.00 77.69 103 LEU A CA 1
ATOM 775 C C . LEU A 1 103 ? -11.672 18.188 15.240 1.00 77.69 103 LEU A C 1
ATOM 777 O O . LEU A 1 103 ? -11.030 19.083 14.688 1.00 77.69 103 LEU A O 1
ATOM 781 N N . HIS A 1 104 ? -12.090 18.297 16.501 1.00 79.88 104 HIS A N 1
ATOM 782 C CA . HIS A 1 104 ? -11.839 19.477 17.330 1.00 79.88 104 HIS A CA 1
ATOM 783 C C . HIS A 1 104 ? -10.333 19.776 17.454 1.00 79.88 104 HIS A C 1
ATOM 785 O O . HIS A 1 104 ? -9.535 18.880 17.733 1.00 79.88 104 HIS A O 1
ATOM 791 N N . GLU A 1 105 ? -9.959 21.050 17.328 1.00 75.81 105 GLU A N 1
ATOM 792 C CA . GLU A 1 105 ? -8.569 21.527 17.287 1.00 75.81 105 GLU A CA 1
ATOM 793 C C . GLU A 1 105 ? -7.702 21.042 18.464 1.00 75.81 105 GLU A C 1
ATOM 795 O O . GLU A 1 105 ? -6.624 20.500 18.247 1.00 75.81 105 GLU A O 1
ATOM 800 N N . ALA A 1 106 ? -8.216 21.091 19.698 1.00 74.62 106 ALA A N 1
ATOM 801 C CA . ALA A 1 106 ? -7.531 20.556 20.879 1.00 74.62 106 ALA A CA 1
ATOM 802 C C . ALA A 1 106 ? -7.191 19.052 20.781 1.00 74.62 106 ALA A C 1
ATOM 804 O O . ALA A 1 106 ? -6.120 18.626 21.210 1.00 74.62 106 ALA A O 1
ATOM 805 N N . LYS A 1 107 ? -8.078 18.231 20.198 1.00 76.69 107 LYS A N 1
ATOM 806 C CA . LYS A 1 107 ? -7.807 16.797 19.977 1.00 76.69 107 LYS A CA 1
ATOM 807 C C . LYS A 1 107 ? -6.783 16.602 18.864 1.00 76.69 107 LYS A C 1
ATOM 809 O O . LYS A 1 107 ? -5.931 15.729 18.971 1.00 76.69 107 LYS A O 1
ATOM 814 N N . ARG A 1 108 ? -6.858 17.436 17.827 1.00 78.56 108 ARG A N 1
ATOM 815 C CA . ARG A 1 108 ? -5.932 17.441 16.693 1.00 78.56 108 ARG A CA 1
ATOM 816 C C . ARG A 1 108 ? -4.502 17.742 17.162 1.00 78.56 108 ARG A C 1
ATOM 818 O O . ARG A 1 108 ? -3.609 16.943 16.911 1.00 78.56 108 ARG A O 1
ATOM 825 N N . ALA A 1 109 ? -4.325 18.799 17.956 1.00 77.75 109 ALA A N 1
ATOM 826 C CA . ALA A 1 109 ? -3.041 19.165 18.554 1.00 77.75 109 ALA A CA 1
ATOM 827 C C . ALA A 1 109 ? -2.474 18.058 19.460 1.00 77.75 109 ALA A C 1
ATOM 829 O O . ALA A 1 109 ? -1.293 17.734 19.373 1.00 77.75 109 ALA A O 1
ATOM 830 N N . LYS A 1 110 ? -3.324 17.428 20.284 1.00 82.19 110 LYS A N 1
ATOM 831 C CA . LYS A 1 110 ? -2.914 16.321 21.162 1.00 82.19 110 LYS A CA 1
ATOM 832 C C . LYS A 1 110 ? -2.413 15.103 20.377 1.00 82.19 110 LYS A C 1
ATOM 834 O O . LYS A 1 110 ? -1.413 14.509 20.764 1.00 82.19 110 LYS A O 1
ATOM 839 N N . LEU A 1 111 ? -3.099 14.729 19.294 1.00 84.25 111 LEU A N 1
ATOM 840 C CA . LEU A 1 111 ? -2.679 13.617 18.436 1.00 84.25 111 LEU A CA 1
ATOM 841 C C . LEU A 1 111 ? -1.367 13.925 17.712 1.00 84.25 111 LEU A C 1
ATOM 843 O O . LEU A 1 111 ? -0.491 13.069 17.688 1.00 84.25 111 LEU A O 1
ATOM 847 N N . SER A 1 112 ? -1.220 15.135 17.164 1.00 82.50 112 SER A N 1
ATOM 848 C CA . SER A 1 112 ? 0.018 15.555 16.500 1.00 82.50 112 SER A CA 1
ATOM 849 C C . SER A 1 112 ? 1.210 15.547 17.460 1.00 82.50 112 SER A C 1
ATOM 851 O O . SER A 1 112 ? 2.210 14.915 17.148 1.00 82.50 112 SER A O 1
ATOM 853 N N . SER A 1 113 ? 1.069 16.128 18.661 1.00 84.88 113 SER A N 1
ATOM 854 C CA . SER A 1 113 ? 2.122 16.103 19.695 1.00 84.88 113 SER A CA 1
ATOM 855 C C . SER A 1 113 ? 2.521 14.675 20.055 1.00 84.88 113 SER A C 1
ATOM 857 O O . SER A 1 113 ? 3.702 14.353 20.114 1.00 84.88 113 SER A O 1
ATOM 859 N N . TRP A 1 114 ? 1.535 13.790 20.241 1.00 88.94 114 TRP A N 1
ATOM 860 C CA . TRP A 1 114 ? 1.811 12.398 20.579 1.00 88.94 114 TRP A CA 1
ATOM 861 C C . TRP A 1 114 ? 2.571 11.678 19.459 1.00 88.94 114 TRP A C 1
ATOM 863 O O . TRP A 1 114 ? 3.513 10.941 19.747 1.00 88.94 114 TRP A O 1
ATOM 873 N N . ILE A 1 115 ? 2.192 11.904 18.194 1.00 83.56 115 ILE A N 1
ATOM 874 C CA . ILE A 1 115 ? 2.895 11.344 17.031 1.00 83.56 115 ILE A CA 1
ATOM 875 C C . ILE A 1 115 ? 4.333 11.857 16.987 1.00 83.56 115 ILE A C 1
ATOM 877 O O . ILE A 1 115 ? 5.240 11.045 16.850 1.00 83.56 115 ILE A O 1
ATOM 881 N N . ASP A 1 116 ? 4.552 13.162 17.141 1.00 79.62 116 ASP A N 1
ATOM 882 C CA . ASP A 1 116 ? 5.889 13.762 17.085 1.00 79.62 116 ASP A CA 1
ATOM 883 C C . ASP A 1 116 ? 6.797 13.231 18.209 1.00 79.62 116 ASP A C 1
ATOM 885 O O . ASP A 1 116 ? 7.957 12.892 17.972 1.00 79.62 116 ASP A O 1
ATOM 889 N N . GLU A 1 117 ? 6.252 13.068 19.417 1.00 81.44 117 GLU A N 1
ATOM 890 C CA . GLU A 1 117 ? 6.951 12.490 20.572 1.00 81.44 117 GLU A CA 1
ATOM 891 C C . GLU A 1 117 ? 7.298 11.003 20.377 1.00 81.44 117 GLU A C 1
ATOM 893 O O . GLU A 1 117 ? 8.353 10.546 20.820 1.00 81.44 117 GLU A O 1
ATOM 898 N N . HIS A 1 118 ? 6.434 10.236 19.703 1.00 75.81 118 HIS A N 1
ATOM 899 C CA . HIS A 1 118 ? 6.570 8.778 19.560 1.00 75.81 118 HIS A CA 1
ATOM 900 C C . HIS A 1 118 ? 7.077 8.336 18.175 1.00 75.81 118 HIS A C 1
ATOM 902 O O . HIS A 1 118 ? 7.320 7.143 17.960 1.00 75.81 118 HIS A O 1
ATOM 908 N N . ALA A 1 119 ? 7.327 9.277 17.258 1.00 60.53 119 ALA A N 1
ATOM 909 C CA . ALA A 1 119 ? 7.868 9.030 15.920 1.00 60.53 119 ALA A CA 1
ATOM 910 C C . ALA A 1 119 ? 9.228 8.310 15.967 1.00 60.53 119 ALA A C 1
ATOM 912 O O . ALA A 1 119 ? 9.514 7.456 15.127 1.00 60.53 119 ALA A O 1
ATOM 913 N N . GLY A 1 120 ? 10.040 8.590 16.995 1.00 47.41 120 GLY A N 1
ATOM 914 C CA . GLY A 1 120 ? 11.324 7.921 17.223 1.00 47.41 120 GLY A CA 1
ATOM 915 C C . GLY A 1 120 ? 11.199 6.454 17.654 1.00 47.41 120 GLY A C 1
ATOM 916 O O . GLY A 1 120 ? 12.016 5.629 17.253 1.00 47.41 120 GLY A O 1
ATOM 917 N N . ALA A 1 121 ? 10.158 6.095 18.413 1.00 45.72 121 ALA A N 1
ATOM 918 C CA . ALA A 1 121 ? 9.926 4.719 18.867 1.00 45.72 121 ALA A CA 1
ATOM 919 C C . ALA A 1 121 ? 9.308 3.842 17.764 1.00 45.72 121 ALA A C 1
ATOM 921 O O . ALA A 1 121 ? 9.672 2.674 17.630 1.00 45.72 121 ALA A O 1
ATOM 922 N N . ALA A 1 122 ? 8.442 4.419 16.923 1.00 42.56 122 ALA A N 1
ATOM 923 C CA . ALA A 1 122 ? 7.902 3.751 15.738 1.00 42.56 122 ALA A CA 1
ATOM 924 C C . ALA A 1 122 ? 8.990 3.457 14.685 1.00 42.56 122 ALA A C 1
ATOM 926 O O . ALA A 1 122 ? 8.951 2.414 14.039 1.00 42.56 122 ALA A O 1
ATOM 927 N N . ALA A 1 123 ? 9.994 4.334 14.558 1.00 40.25 123 ALA A N 1
ATOM 928 C CA . ALA A 1 123 ? 11.159 4.108 13.701 1.00 40.25 123 ALA A CA 1
ATOM 929 C C . ALA A 1 123 ? 12.165 3.100 14.298 1.00 40.25 123 ALA A C 1
ATOM 931 O O . ALA A 1 123 ? 12.780 2.341 13.553 1.00 40.25 123 ALA A O 1
ATOM 932 N N . ALA A 1 124 ? 12.321 3.057 15.627 1.00 35.38 124 ALA A N 1
ATOM 933 C CA . ALA A 1 124 ? 13.265 2.164 16.307 1.00 35.38 124 ALA A CA 1
ATOM 934 C C . ALA A 1 124 ? 12.772 0.709 16.433 1.00 35.38 124 ALA A C 1
ATOM 936 O O . ALA A 1 124 ? 13.588 -0.205 16.383 1.00 35.38 124 ALA A O 1
ATOM 937 N N . LEU A 1 125 ? 11.458 0.469 16.537 1.00 41.94 125 LEU A N 1
ATOM 938 C CA . LEU A 1 125 ? 10.873 -0.883 16.462 1.00 41.94 125 LEU A CA 1
ATOM 939 C C . LEU A 1 125 ? 10.709 -1.400 15.021 1.00 41.94 125 LEU A C 1
ATOM 941 O O . LEU A 1 125 ? 10.483 -2.590 14.826 1.00 41.94 125 LEU A O 1
ATOM 945 N N . ALA A 1 126 ? 10.861 -0.523 14.025 1.00 35.78 126 ALA A N 1
ATOM 946 C CA . ALA A 1 126 ? 10.972 -0.876 12.609 1.00 35.78 126 ALA A CA 1
ATOM 947 C C . ALA A 1 126 ? 12.433 -1.082 12.155 1.00 35.78 126 ALA A C 1
ATOM 949 O O . ALA A 1 126 ? 12.678 -1.414 10.995 1.00 35.78 126 ALA A O 1
ATOM 950 N N . ALA A 1 127 ? 13.412 -0.883 13.046 1.00 28.03 127 ALA A N 1
ATOM 951 C CA . ALA A 1 127 ? 14.812 -1.156 12.758 1.00 28.03 127 ALA A CA 1
ATOM 952 C C . ALA A 1 127 ? 15.125 -2.635 13.058 1.00 28.03 127 ALA A C 1
ATOM 954 O O . ALA A 1 127 ? 14.981 -3.062 14.207 1.00 28.03 127 ALA A O 1
ATOM 955 N N . PRO A 1 128 ? 15.579 -3.435 12.074 1.00 32.06 128 PRO A N 1
ATOM 956 C CA . PRO A 1 128 ? 16.122 -4.754 12.374 1.00 32.06 128 PRO A CA 1
ATOM 957 C C . PRO A 1 128 ? 17.386 -4.593 13.243 1.00 32.06 128 PRO A C 1
ATOM 959 O O . PRO A 1 128 ? 18.109 -3.601 13.089 1.00 32.06 128 PRO A O 1
ATOM 962 N N . PRO A 1 129 ? 17.679 -5.530 14.166 1.00 34.19 129 PRO A N 1
ATOM 963 C CA . PRO A 1 129 ? 18.878 -5.445 14.993 1.00 34.19 129 PRO A CA 1
ATOM 964 C C . PRO A 1 129 ? 20.134 -5.419 14.103 1.00 34.19 129 PRO A C 1
ATOM 966 O O . PRO A 1 129 ? 20.158 -6.072 13.055 1.00 34.19 129 PRO A O 1
ATOM 969 N N . PRO A 1 130 ? 21.190 -4.678 14.486 1.00 33.34 130 PRO A N 1
ATOM 970 C CA . PRO A 1 130 ? 22.407 -4.602 13.694 1.00 33.34 130 PRO A CA 1
ATOM 971 C C . PRO A 1 130 ? 23.122 -5.953 13.751 1.00 33.34 130 PRO A C 1
ATOM 973 O O . PRO A 1 130 ? 23.629 -6.360 14.795 1.00 33.34 130 PRO A O 1
ATOM 976 N N . VAL A 1 131 ? 23.156 -6.660 12.624 1.00 36.28 131 VAL A N 1
ATOM 977 C CA . VAL A 1 131 ? 23.978 -7.864 12.474 1.00 36.28 131 VAL A CA 1
ATOM 978 C C . VAL A 1 131 ? 25.443 -7.413 12.357 1.00 36.28 131 VAL A C 1
ATOM 980 O O . VAL A 1 131 ? 25.730 -6.564 11.506 1.00 36.28 131 VAL A O 1
ATOM 983 N N . PRO A 1 132 ? 26.377 -7.905 13.194 1.00 37.97 132 PRO A N 1
ATOM 984 C CA . PRO A 1 132 ? 27.786 -7.540 13.092 1.00 37.97 132 PRO A CA 1
ATOM 985 C C . PRO A 1 132 ? 28.365 -7.975 11.746 1.00 37.97 132 PRO A C 1
ATOM 987 O O . PRO A 1 132 ? 28.082 -9.066 11.252 1.00 37.97 132 PRO A O 1
ATOM 990 N N . ALA A 1 133 ? 29.192 -7.112 11.162 1.00 43.84 133 ALA A N 1
ATOM 991 C CA . ALA A 1 133 ? 29.934 -7.403 9.950 1.00 43.84 133 ALA A CA 1
ATOM 992 C C . ALA A 1 133 ? 31.018 -8.453 10.235 1.00 43.84 133 ALA A C 1
ATOM 994 O O . ALA A 1 133 ? 32.057 -8.127 10.807 1.00 43.84 133 ALA A O 1
ATOM 995 N N . GLU A 1 134 ? 30.803 -9.689 9.791 1.00 32.41 134 GLU A N 1
ATOM 996 C CA . GLU A 1 134 ? 31.880 -10.661 9.626 1.00 32.41 134 GLU A CA 1
ATOM 997 C C . GLU A 1 134 ? 32.118 -10.933 8.141 1.00 32.41 134 GLU A C 1
ATOM 999 O O . GLU A 1 134 ? 31.287 -11.469 7.408 1.00 32.41 134 GLU A O 1
ATOM 1004 N N . SER A 1 135 ? 33.299 -10.506 7.703 1.00 43.34 135 SER A N 1
ATOM 1005 C CA . SER A 1 135 ? 33.930 -10.858 6.442 1.00 43.34 135 SER A CA 1
ATOM 1006 C C . SER A 1 135 ? 34.121 -12.370 6.364 1.00 43.34 135 SER A C 1
ATOM 1008 O O . SER A 1 135 ? 34.904 -12.909 7.139 1.00 43.34 135 SER A O 1
ATOM 1010 N N . SER A 1 136 ? 33.481 -13.050 5.413 1.00 37.72 136 SER A N 1
ATOM 1011 C CA . SER A 1 136 ? 33.937 -14.331 4.854 1.00 37.72 136 SER A CA 1
ATOM 1012 C C . SER A 1 136 ? 33.158 -14.649 3.577 1.00 37.72 136 SER A C 1
ATOM 1014 O O . SER A 1 136 ? 31.960 -14.414 3.481 1.00 37.72 136 SER A O 1
ATOM 1016 N N . THR A 1 137 ? 33.892 -15.144 2.587 1.00 32.50 137 THR A N 1
ATOM 1017 C CA . THR A 1 137 ? 33.502 -15.653 1.260 1.00 32.50 137 THR A CA 1
ATOM 1018 C C . THR A 1 137 ? 32.098 -16.265 1.133 1.00 32.50 137 THR A C 1
ATOM 1020 O O . THR A 1 137 ? 31.665 -16.967 2.045 1.00 32.50 137 THR A O 1
ATOM 1023 N N . PRO A 1 138 ? 31.420 -16.103 -0.025 1.00 37.41 138 PRO A N 1
ATOM 1024 C CA . PRO A 1 138 ? 30.080 -16.640 -0.227 1.00 37.41 138 PRO A CA 1
ATOM 1025 C C . PRO A 1 138 ? 30.117 -18.180 -0.280 1.00 37.41 138 PRO A C 1
ATOM 1027 O O . PRO A 1 138 ? 30.805 -18.733 -1.144 1.00 37.41 138 PRO A O 1
ATOM 1030 N N . PRO A 1 139 ? 29.386 -18.896 0.593 1.00 40.81 139 PRO A N 1
ATOM 1031 C CA . PRO A 1 139 ? 29.063 -20.294 0.350 1.00 40.81 139 PRO A CA 1
ATOM 1032 C C . PRO A 1 139 ? 28.003 -20.383 -0.767 1.00 40.81 139 PRO A C 1
ATOM 1034 O O . PRO A 1 139 ? 27.299 -19.402 -1.030 1.00 40.81 139 PRO A O 1
ATOM 1037 N N . PRO A 1 140 ? 27.867 -21.534 -1.448 1.00 39.81 140 PRO A N 1
ATOM 1038 C CA . PRO A 1 140 ? 26.800 -21.728 -2.420 1.00 39.81 140 PRO A CA 1
ATOM 1039 C C . PRO A 1 140 ? 25.449 -21.553 -1.718 1.00 39.81 140 PRO A C 1
ATOM 1041 O O . PRO A 1 140 ? 25.150 -22.231 -0.736 1.00 39.81 140 PRO A O 1
ATOM 1044 N N . VAL A 1 141 ? 24.658 -20.604 -2.216 1.00 47.22 141 VAL A N 1
ATOM 1045 C CA . VAL A 1 141 ? 23.283 -20.350 -1.779 1.00 47.22 141 VAL A CA 1
ATOM 1046 C C . VAL A 1 141 ? 22.484 -21.648 -1.970 1.00 47.22 141 VAL A C 1
ATOM 1048 O O . VAL A 1 141 ? 22.436 -22.148 -3.097 1.00 47.22 141 VAL A O 1
ATOM 1051 N N . PRO A 1 142 ? 21.868 -22.223 -0.919 1.00 45.88 142 PRO A N 1
ATOM 1052 C CA . PRO A 1 142 ? 20.866 -23.264 -1.102 1.00 45.88 142 PRO A CA 1
ATOM 1053 C C . PRO A 1 142 ? 19.754 -22.688 -1.984 1.00 45.88 142 PRO A C 1
ATOM 1055 O O . PRO A 1 142 ? 19.357 -21.544 -1.743 1.00 45.88 142 PRO A O 1
ATOM 1058 N N . PRO A 1 143 ? 19.243 -23.413 -2.994 1.00 44.19 143 PRO A N 1
ATOM 1059 C CA . PRO A 1 143 ? 18.100 -22.925 -3.750 1.00 44.19 143 PRO A CA 1
ATOM 1060 C C . PRO A 1 143 ? 16.981 -22.609 -2.756 1.00 44.19 143 PRO A C 1
ATOM 1062 O O . PRO A 1 143 ? 16.639 -23.440 -1.910 1.00 44.19 143 PRO A O 1
ATOM 1065 N N . ALA A 1 144 ? 16.459 -21.384 -2.827 1.00 38.62 144 ALA A N 1
ATOM 1066 C CA . ALA A 1 144 ? 15.241 -21.023 -2.123 1.00 38.62 144 ALA A CA 1
ATOM 1067 C C . ALA A 1 144 ? 14.182 -22.096 -2.427 1.00 38.62 144 ALA A C 1
ATOM 1069 O O . ALA A 1 144 ? 14.132 -22.566 -3.570 1.00 38.62 144 ALA A O 1
ATOM 1070 N N . PRO A 1 145 ? 13.369 -22.524 -1.446 1.00 31.67 145 PRO A N 1
ATOM 1071 C CA . PRO A 1 145 ? 12.299 -23.465 -1.720 1.00 31.67 145 PRO A CA 1
ATOM 1072 C C . PRO A 1 145 ? 11.418 -22.865 -2.816 1.00 31.67 145 PRO A C 1
ATOM 1074 O O . PRO A 1 145 ? 10.781 -21.829 -2.624 1.00 31.67 145 PRO A O 1
ATOM 1077 N N . ALA A 1 146 ? 11.436 -23.503 -3.988 1.00 38.38 146 ALA A N 1
ATOM 1078 C CA . ALA A 1 146 ? 10.446 -23.255 -5.015 1.00 38.38 146 ALA A CA 1
ATOM 1079 C C . ALA A 1 146 ? 9.062 -23.473 -4.382 1.00 38.38 146 ALA A C 1
ATOM 1081 O O . ALA A 1 146 ? 8.925 -24.378 -3.546 1.00 38.38 146 ALA A O 1
ATOM 1082 N N . PRO A 1 147 ? 8.048 -22.668 -4.738 1.00 31.94 147 PRO A N 1
ATOM 1083 C CA . PRO A 1 147 ? 6.689 -22.925 -4.292 1.00 31.94 147 PRO A CA 1
ATOM 1084 C C . PRO A 1 147 ? 6.340 -24.381 -4.610 1.00 31.94 147 PRO A C 1
ATOM 1086 O O . PRO A 1 147 ? 6.457 -24.835 -5.749 1.00 31.94 147 PRO A O 1
ATOM 1089 N N . VAL A 1 148 ? 5.987 -25.139 -3.573 1.00 31.91 148 VAL A N 1
ATOM 1090 C CA . VAL A 1 148 ? 5.559 -26.527 -3.719 1.00 31.91 148 VAL A CA 1
ATOM 1091 C C . VAL A 1 148 ? 4.147 -26.472 -4.288 1.00 31.91 148 VAL A C 1
ATOM 1093 O O . VAL A 1 148 ? 3.186 -26.211 -3.567 1.00 31.91 148 VAL A O 1
ATOM 1096 N N . PHE A 1 149 ? 4.031 -26.642 -5.602 1.00 38.84 149 PHE A N 1
ATOM 1097 C CA . PHE A 1 149 ? 2.746 -26.779 -6.272 1.00 38.84 149 PHE A CA 1
ATOM 1098 C C . PHE A 1 149 ? 2.123 -28.118 -5.864 1.00 38.84 149 PHE A C 1
ATOM 1100 O O . PHE A 1 149 ? 2.734 -29.175 -6.031 1.00 38.84 149 PHE A O 1
ATOM 1107 N N . GLY A 1 150 ? 0.914 -28.071 -5.299 1.00 29.59 150 GLY A N 1
ATOM 1108 C CA . GLY A 1 150 ? 0.096 -29.262 -5.087 1.00 29.59 150 GLY A CA 1
ATOM 1109 C C . GLY A 1 150 ? -0.177 -29.969 -6.418 1.00 29.59 150 GLY A C 1
ATOM 1110 O O . GLY A 1 150 ? -0.246 -29.330 -7.466 1.00 29.59 150 GLY A O 1
ATOM 1111 N N . ALA A 1 151 ? -0.323 -31.291 -6.367 1.00 33.25 151 ALA A N 1
ATOM 1112 C CA . ALA A 1 151 ? -0.341 -32.193 -7.521 1.00 33.25 151 ALA A CA 1
ATOM 1113 C C . ALA A 1 151 ? -1.539 -32.044 -8.492 1.00 33.25 151 ALA A C 1
ATOM 1115 O O . ALA A 1 151 ? -1.653 -32.846 -9.414 1.00 33.25 151 ALA A O 1
ATOM 1116 N N . ASP A 1 152 ? -2.371 -31.006 -8.354 1.00 33.69 152 ASP A N 1
ATOM 1117 C CA . ASP A 1 152 ? -3.635 -30.870 -9.094 1.00 33.69 152 ASP A CA 1
ATOM 1118 C C . ASP A 1 152 ? -3.672 -29.699 -10.100 1.00 33.69 152 ASP A C 1
ATOM 1120 O O . ASP A 1 152 ? -4.731 -29.361 -10.616 1.00 33.69 152 ASP A O 1
ATOM 1124 N N . GLY A 1 153 ? -2.524 -29.103 -10.444 1.00 35.75 153 GLY A N 1
ATOM 1125 C CA . GLY A 1 153 ? -2.275 -28.542 -11.786 1.00 35.75 153 GLY A CA 1
ATOM 1126 C C . GLY A 1 153 ? -3.166 -27.413 -12.338 1.00 35.75 153 GLY A C 1
ATOM 1127 O O . GLY A 1 153 ? -2.986 -27.056 -13.499 1.00 35.75 153 GLY A O 1
ATOM 1128 N N . ALA A 1 154 ? -4.075 -26.812 -11.572 1.00 34.41 154 ALA A N 1
ATOM 1129 C CA . ALA A 1 154 ? -4.854 -25.656 -12.014 1.00 34.41 154 ALA A CA 1
ATOM 1130 C C . ALA A 1 154 ? -4.972 -24.631 -10.884 1.00 34.41 154 ALA A C 1
ATOM 1132 O O . ALA A 1 154 ? -5.736 -24.813 -9.939 1.00 34.41 154 ALA A O 1
ATOM 1133 N N . VAL A 1 155 ? -4.207 -23.542 -10.985 1.00 35.47 155 VAL A N 1
ATOM 1134 C CA . VAL A 1 155 ? -4.484 -22.334 -10.206 1.00 35.47 155 VAL A CA 1
ATOM 1135 C C . VAL A 1 155 ? -5.157 -21.357 -11.158 1.00 35.47 155 VAL A C 1
ATOM 1137 O O . VAL A 1 155 ? -4.508 -20.794 -12.039 1.00 35.47 155 VAL A O 1
ATOM 1140 N N . GLU A 1 156 ? -6.467 -21.188 -11.009 1.00 43.94 156 GLU A N 1
ATOM 1141 C CA . GLU A 1 156 ? -7.214 -20.108 -11.653 1.00 43.94 156 GLU A CA 1
ATOM 1142 C C . GLU A 1 156 ? -6.815 -18.790 -10.954 1.00 43.94 156 GLU A C 1
ATOM 1144 O O . GLU A 1 156 ? -7.475 -18.316 -10.039 1.00 43.94 156 GLU A O 1
ATOM 1149 N N . LEU A 1 157 ? -5.632 -18.264 -11.302 1.00 54.38 157 LEU A N 1
ATOM 1150 C CA . LEU A 1 157 ? -5.079 -16.997 -10.780 1.00 54.38 157 LEU A CA 1
ATOM 1151 C C . LEU A 1 157 ? -5.536 -15.781 -11.590 1.00 54.38 157 LEU A C 1
ATOM 1153 O O . LEU A 1 157 ? -5.252 -14.650 -11.212 1.00 54.38 157 LEU A O 1
ATOM 1157 N N . ALA A 1 158 ? -6.165 -16.000 -12.745 1.00 59.72 158 ALA A N 1
ATOM 1158 C CA . ALA A 1 158 ? -6.473 -14.935 -13.682 1.00 59.72 158 ALA A CA 1
ATOM 1159 C C . ALA A 1 158 ? -7.831 -14.306 -13.362 1.00 59.72 158 ALA A C 1
ATOM 1161 O O . ALA A 1 158 ? -8.877 -14.814 -13.755 1.00 59.72 158 ALA A O 1
ATOM 1162 N N . ARG A 1 159 ? -7.791 -13.166 -12.679 1.00 78.88 159 ARG A N 1
ATOM 1163 C CA . ARG A 1 159 ? -8.942 -12.297 -12.452 1.00 78.88 159 ARG A CA 1
ATOM 1164 C C . ARG A 1 159 ? -9.307 -11.489 -13.696 1.00 78.88 159 ARG A C 1
ATOM 1166 O O . ARG A 1 159 ? -10.478 -11.220 -13.926 1.00 78.88 159 ARG A O 1
ATOM 1173 N N . PHE A 1 160 ? -8.323 -11.077 -14.492 1.00 83.69 160 PHE A N 1
ATOM 1174 C CA . PHE A 1 160 ? -8.519 -10.230 -15.666 1.00 83.69 160 PHE A CA 1
ATOM 1175 C C . PHE A 1 160 ? -8.135 -10.964 -16.948 1.00 83.69 160 PHE A C 1
ATOM 1177 O O . PHE A 1 160 ? -7.044 -11.514 -17.068 1.00 83.69 160 PHE A O 1
ATOM 1184 N N . ALA A 1 161 ? -8.986 -10.881 -17.972 1.00 83.69 161 ALA A N 1
ATOM 1185 C CA . ALA A 1 161 ? -8.698 -11.498 -19.270 1.00 83.69 161 ALA A CA 1
ATOM 1186 C C . ALA A 1 161 ? -7.529 -10.834 -20.027 1.00 83.69 161 ALA A C 1
ATOM 1188 O O . ALA A 1 161 ? -6.948 -11.436 -20.921 1.00 83.69 161 ALA A O 1
ATOM 1189 N N . ARG A 1 162 ? -7.232 -9.559 -19.740 1.00 87.12 162 ARG A N 1
ATOM 1190 C CA . ARG A 1 162 ? -6.160 -8.781 -20.386 1.00 87.12 162 ARG A CA 1
ATOM 1191 C C . ARG A 1 162 ? -5.830 -7.528 -19.589 1.00 87.12 162 ARG A C 1
ATOM 1193 O O . ARG A 1 162 ? -6.688 -6.993 -18.884 1.00 87.12 162 ARG A O 1
ATOM 1200 N N . ALA A 1 163 ? -4.623 -7.005 -19.795 1.00 90.12 163 ALA A N 1
ATOM 1201 C CA . ALA A 1 163 ? -4.195 -5.726 -19.246 1.00 90.12 163 ALA A CA 1
ATOM 1202 C C . ALA A 1 163 ? -3.800 -4.723 -20.335 1.00 90.12 163 ALA A C 1
ATOM 1204 O O . ALA A 1 163 ? -2.987 -5.000 -21.215 1.00 90.12 163 ALA A O 1
ATOM 1205 N N . LYS A 1 164 ? -4.324 -3.506 -20.213 1.00 92.81 164 LYS A N 1
ATOM 1206 C CA . LYS A 1 164 ? -3.926 -2.323 -20.970 1.00 92.81 164 LYS A CA 1
ATOM 1207 C C . LYS A 1 164 ? -3.148 -1.380 -20.066 1.00 92.81 164 LYS A C 1
ATOM 1209 O O . LYS A 1 164 ? -3.694 -0.472 -19.432 1.00 92.81 164 LYS A O 1
ATOM 1214 N N . LEU A 1 165 ? -1.840 -1.605 -20.036 1.00 93.75 165 LEU A N 1
ATOM 1215 C CA . LEU A 1 165 ? -0.890 -0.793 -19.287 1.00 93.75 165 LEU A CA 1
ATOM 1216 C C . LEU A 1 165 ? -0.187 0.171 -20.234 1.00 93.75 165 LEU A C 1
ATOM 1218 O O . LEU A 1 165 ? 0.528 -0.239 -21.146 1.00 93.75 165 LEU A O 1
ATOM 1222 N N . THR A 1 166 ? -0.408 1.466 -20.029 1.00 93.25 166 THR A N 1
ATOM 1223 C CA . THR A 1 166 ? 0.241 2.501 -20.841 1.00 93.25 166 THR A CA 1
ATOM 1224 C C . THR A 1 166 ? 1.617 2.800 -20.260 1.00 93.25 166 THR A C 1
ATOM 1226 O O . THR A 1 166 ? 1.711 3.191 -19.096 1.00 93.25 166 THR A O 1
ATOM 1229 N N . ALA A 1 167 ? 2.679 2.638 -21.050 1.00 93.69 167 ALA A N 1
ATOM 1230 C CA . ALA A 1 167 ? 4.024 3.017 -20.628 1.00 93.69 167 ALA A CA 1
ATOM 1231 C C . ALA A 1 167 ? 4.120 4.538 -20.440 1.00 93.69 167 ALA A C 1
ATOM 1233 O O . ALA A 1 167 ? 3.636 5.313 -21.271 1.00 93.69 167 ALA A O 1
ATOM 1234 N N . ALA A 1 168 ? 4.739 4.969 -19.343 1.00 94.19 168 ALA A N 1
ATOM 1235 C CA . ALA A 1 168 ? 4.887 6.382 -19.046 1.00 94.19 168 ALA A CA 1
ATOM 1236 C C . ALA A 1 168 ? 6.167 6.685 -18.264 1.00 94.19 168 ALA A C 1
ATOM 1238 O O . ALA A 1 168 ? 6.611 5.906 -17.419 1.00 94.19 168 ALA A O 1
ATOM 1239 N N . ARG A 1 169 ? 6.723 7.873 -18.508 1.00 94.94 169 ARG A N 1
ATOM 1240 C CA . ARG A 1 169 ? 7.848 8.419 -17.754 1.00 94.94 169 ARG A CA 1
ATOM 1241 C C . ARG A 1 169 ? 7.343 9.449 -16.744 1.00 94.94 169 ARG A C 1
ATOM 1243 O O . ARG A 1 169 ? 6.749 10.442 -17.164 1.00 94.94 169 ARG A O 1
ATOM 1250 N N . PRO A 1 170 ? 7.586 9.284 -15.440 1.00 94.50 170 PRO A N 1
ATOM 1251 C CA . PRO A 1 170 ? 7.226 10.304 -14.466 1.00 94.50 170 PRO A CA 1
ATOM 1252 C C . PRO A 1 170 ? 8.094 11.556 -14.656 1.00 94.50 170 PRO A C 1
ATOM 1254 O O . PRO A 1 170 ? 9.311 11.463 -14.806 1.00 94.50 170 PRO A O 1
ATOM 1257 N N . ILE A 1 171 ? 7.455 12.726 -14.672 1.00 93.50 171 ILE A N 1
ATOM 1258 C CA . ILE A 1 171 ? 8.102 14.040 -14.852 1.00 93.50 171 ILE A CA 1
ATOM 1259 C C . ILE A 1 171 ? 7.839 14.994 -13.681 1.00 93.50 171 ILE A C 1
ATOM 1261 O O . ILE A 1 171 ? 8.493 16.025 -13.560 1.00 93.50 171 ILE A O 1
ATOM 1265 N N . GLY A 1 172 ? 6.903 14.656 -12.793 1.00 90.56 172 GLY A N 1
ATOM 1266 C CA . GLY A 1 172 ? 6.685 15.392 -11.557 1.00 90.56 172 GLY A CA 1
ATOM 1267 C C . GLY A 1 172 ? 5.676 14.706 -10.649 1.00 90.56 172 GLY A C 1
ATOM 1268 O O . GLY A 1 172 ? 4.801 13.980 -11.116 1.00 90.56 172 GLY A O 1
ATOM 1269 N N . LEU A 1 173 ? 5.793 14.967 -9.352 1.00 90.19 173 LEU A N 1
ATOM 1270 C CA . LEU A 1 173 ? 4.892 14.483 -8.313 1.00 90.19 173 LEU A CA 1
ATOM 1271 C C . LEU A 1 173 ? 4.321 15.695 -7.575 1.00 90.19 173 LEU A C 1
ATOM 1273 O O . LEU A 1 173 ? 5.077 16.590 -7.201 1.00 90.19 173 LEU A O 1
ATOM 1277 N N . ASP A 1 174 ? 3.013 15.726 -7.362 1.00 86.00 174 ASP A N 1
ATOM 1278 C CA . ASP A 1 174 ? 2.363 16.751 -6.551 1.00 86.00 174 ASP A CA 1
ATOM 1279 C C . ASP A 1 174 ? 1.249 16.140 -5.683 1.00 86.00 174 ASP A C 1
ATOM 1281 O O . ASP A 1 174 ? 1.032 14.925 -5.678 1.00 86.00 174 ASP A O 1
ATOM 1285 N N . ALA A 1 175 ? 0.563 16.982 -4.908 1.00 82.38 175 ALA A N 1
ATOM 1286 C CA . ALA A 1 175 ? -0.457 16.536 -3.964 1.00 82.38 175 ALA A CA 1
ATOM 1287 C C . ALA A 1 175 ? -1.705 15.924 -4.628 1.00 82.38 175 ALA A C 1
ATOM 1289 O O . ALA A 1 175 ? -2.407 15.162 -3.972 1.00 82.38 175 ALA A O 1
ATOM 1290 N N . GLU A 1 176 ? -1.995 16.226 -5.900 1.00 82.44 176 GLU A N 1
ATOM 1291 C CA . GLU A 1 176 ? -3.215 15.741 -6.568 1.00 82.44 176 GLU A CA 1
ATOM 1292 C C . GLU A 1 176 ? -2.935 14.633 -7.598 1.00 82.44 176 GLU A C 1
ATOM 1294 O O . GLU A 1 176 ? -3.861 13.907 -7.972 1.00 82.44 176 GLU A O 1
ATOM 1299 N N . GLY A 1 177 ? -1.688 14.455 -8.058 1.00 89.94 177 GLY A N 1
ATOM 1300 C CA . GLY A 1 177 ? -1.364 13.385 -8.998 1.00 89.94 177 GLY A CA 1
ATOM 1301 C C . GLY A 1 177 ? 0.101 13.223 -9.418 1.00 89.94 177 GLY A C 1
ATOM 1302 O O . GLY A 1 177 ? 0.987 14.011 -9.080 1.00 89.94 177 GLY A O 1
ATOM 1303 N N . LEU A 1 178 ? 0.333 12.192 -10.238 1.00 94.19 178 LEU A N 1
ATOM 1304 C CA . LEU A 1 178 ? 1.579 11.996 -10.980 1.00 94.19 178 LEU A CA 1
ATOM 1305 C C . LEU A 1 178 ? 1.480 12.726 -12.311 1.00 94.19 178 LEU A C 1
ATOM 1307 O O . LEU A 1 178 ? 0.591 12.436 -13.115 1.00 94.19 178 LEU A O 1
ATOM 1311 N N . ARG A 1 179 ? 2.423 13.616 -12.599 1.00 94.50 179 ARG A N 1
ATOM 1312 C CA . ARG A 1 179 ? 2.626 14.105 -13.962 1.00 94.50 179 ARG A CA 1
ATOM 1313 C C . ARG A 1 179 ? 3.530 13.132 -14.697 1.00 94.50 179 ARG A C 1
ATOM 1315 O O . ARG A 1 179 ? 4.624 12.809 -14.228 1.00 94.50 179 ARG A O 1
ATOM 1322 N N . VAL A 1 180 ? 3.067 12.674 -15.851 1.00 94.94 180 VAL A N 1
ATOM 1323 C CA . VAL A 1 180 ? 3.772 11.710 -16.689 1.00 94.94 180 VAL A CA 1
ATOM 1324 C C . VAL A 1 180 ? 3.886 12.210 -18.122 1.00 94.94 180 VAL A C 1
ATOM 1326 O O . VAL A 1 180 ? 2.978 12.849 -18.646 1.00 94.94 180 VAL A O 1
ATOM 1329 N N . SER A 1 181 ? 4.993 11.872 -18.767 1.00 93.25 181 SER A N 1
ATOM 1330 C CA . SER A 1 181 ? 5.158 11.936 -20.212 1.00 93.25 181 SER A CA 1
ATOM 1331 C C . SER A 1 181 ? 4.853 10.552 -20.780 1.00 93.25 181 SER A C 1
ATOM 1333 O O . SER A 1 181 ? 5.490 9.563 -20.413 1.00 93.25 181 SER A O 1
ATOM 1335 N N . LEU A 1 182 ? 3.826 10.475 -21.615 1.00 90.88 182 LEU A N 1
ATOM 1336 C CA . LEU A 1 182 ? 3.413 9.269 -22.317 1.00 90.88 182 LEU A CA 1
ATOM 1337 C C . LEU A 1 182 ? 4.249 9.092 -23.586 1.00 90.88 182 LEU A C 1
ATOM 1339 O O . LEU A 1 182 ? 4.899 10.021 -24.075 1.00 90.88 182 LEU A O 1
ATOM 1343 N N . GLU A 1 183 ? 4.181 7.896 -24.154 1.00 79.06 183 GLU A N 1
ATOM 1344 C CA . GLU A 1 183 ? 4.758 7.616 -25.463 1.00 79.06 183 GLU A CA 1
ATOM 1345 C C . GLU A 1 183 ? 4.257 8.625 -26.519 1.00 79.06 183 GLU A C 1
ATOM 1347 O O . GLU A 1 183 ? 3.084 9.011 -26.538 1.00 79.06 183 GLU A O 1
ATOM 1352 N N . GLY A 1 184 ? 5.174 9.126 -27.352 1.00 77.81 184 GLY A N 1
ATOM 1353 C CA . GLY A 1 184 ? 4.909 10.237 -28.277 1.00 77.81 184 GLY A CA 1
ATOM 1354 C C . GLY A 1 184 ? 5.051 11.640 -27.668 1.00 77.81 184 GLY A C 1
ATOM 1355 O O . GLY A 1 184 ? 4.740 12.621 -28.336 1.00 77.81 184 GLY A O 1
ATOM 1356 N N . GLY A 1 185 ? 5.519 11.761 -26.419 1.00 80.69 185 GLY A N 1
ATOM 1357 C CA . GLY A 1 185 ? 5.865 13.042 -25.786 1.00 80.69 185 GLY A CA 1
ATOM 1358 C C . GLY A 1 185 ? 4.679 13.813 -25.200 1.00 80.69 185 GLY A C 1
ATOM 1359 O O . GLY A 1 185 ? 4.860 14.904 -24.666 1.00 80.69 185 GLY A O 1
ATOM 1360 N N . ARG A 1 186 ? 3.468 13.250 -25.258 1.00 89.06 186 ARG A N 1
ATOM 1361 C CA . ARG A 1 186 ? 2.269 13.849 -24.663 1.00 89.06 186 ARG A CA 1
ATOM 1362 C C . ARG A 1 186 ? 2.352 13.807 -23.140 1.00 89.06 186 ARG A C 1
ATOM 1364 O O . ARG A 1 186 ? 2.503 12.735 -22.564 1.00 89.06 186 ARG A O 1
ATOM 1371 N N . GLU A 1 187 ? 2.157 14.941 -22.485 1.00 91.38 187 GLU A N 1
ATOM 1372 C CA . GLU A 1 187 ? 2.058 14.994 -21.027 1.00 91.38 187 GLU A CA 1
ATOM 1373 C C . GLU A 1 187 ? 0.623 14.749 -20.547 1.00 91.38 187 GLU A C 1
ATOM 1375 O O . GLU A 1 187 ? -0.352 15.159 -21.180 1.00 91.38 187 GLU A O 1
ATOM 1380 N N . ALA A 1 188 ? 0.491 14.056 -19.420 1.00 90.31 188 ALA A N 1
ATOM 1381 C CA . ALA A 1 188 ? -0.779 13.788 -18.767 1.00 90.31 188 ALA A CA 1
ATOM 1382 C C . ALA A 1 188 ? -0.612 13.789 -17.245 1.00 90.31 188 ALA A C 1
ATOM 1384 O O . ALA A 1 188 ? 0.480 13.567 -16.719 1.00 90.31 188 ALA A O 1
ATOM 1385 N N . ARG A 1 189 ? -1.720 14.001 -16.532 1.00 92.25 189 ARG A N 1
ATOM 1386 C CA . ARG A 1 189 ? -1.769 13.875 -15.075 1.00 92.25 189 ARG A CA 1
ATOM 1387 C C . ARG A 1 189 ? -2.631 12.694 -14.668 1.00 92.25 189 ARG A C 1
ATOM 1389 O O . ARG A 1 189 ? -3.774 12.562 -15.106 1.00 92.25 189 ARG A O 1
ATOM 1396 N N . VAL A 1 190 ? -2.077 11.868 -13.798 1.00 92.19 190 VAL A N 1
ATOM 1397 C CA . VAL A 1 190 ? -2.729 10.712 -13.195 1.00 92.19 190 VAL A CA 1
ATOM 1398 C C . VAL A 1 190 ? -3.159 11.121 -11.798 1.00 92.19 190 VAL A C 1
ATOM 1400 O O . VAL A 1 190 ? -2.317 11.273 -10.920 1.00 92.19 190 VAL A O 1
ATOM 1403 N N . ALA A 1 191 ? -4.452 11.365 -11.604 1.00 90.56 191 ALA A N 1
ATOM 1404 C CA . ALA A 1 191 ? -4.968 11.754 -10.296 1.00 90.56 191 ALA A CA 1
ATOM 1405 C C . ALA A 1 191 ? -4.845 10.593 -9.298 1.00 90.56 191 ALA A C 1
ATOM 1407 O O . ALA A 1 191 ? -5.225 9.469 -9.632 1.00 90.56 191 ALA A O 1
ATOM 1408 N N . TRP A 1 192 ? -4.381 10.866 -8.075 1.00 90.50 192 TRP A N 1
ATOM 1409 C CA . TRP A 1 192 ? -4.220 9.829 -7.044 1.00 90.50 192 TRP A CA 1
ATOM 1410 C C . TRP A 1 192 ? -5.523 9.116 -6.708 1.00 90.50 192 TRP A C 1
ATOM 1412 O O . TRP A 1 192 ? -5.535 7.898 -6.577 1.00 90.50 192 TRP A O 1
ATOM 1422 N N . SER A 1 193 ? -6.634 9.853 -6.705 1.00 86.06 193 SER A N 1
ATOM 1423 C CA . SER A 1 193 ? -7.982 9.325 -6.470 1.00 86.06 193 SER A CA 1
ATOM 1424 C C . SER A 1 193 ? -8.458 8.299 -7.503 1.00 86.06 193 SER A C 1
ATOM 1426 O O . SER A 1 193 ? -9.461 7.629 -7.275 1.00 86.06 193 SER A O 1
ATOM 1428 N N . ARG A 1 194 ? -7.779 8.184 -8.652 1.00 88.62 194 ARG A N 1
ATOM 1429 C CA . ARG A 1 194 ? -8.096 7.189 -9.685 1.00 88.62 194 ARG A CA 1
ATOM 1430 C C . ARG A 1 194 ? -7.300 5.900 -9.542 1.00 88.62 194 ARG A C 1
ATOM 1432 O O . ARG A 1 194 ? -7.599 4.965 -10.273 1.00 88.62 194 ARG A O 1
ATOM 1439 N N . ILE A 1 195 ? -6.288 5.855 -8.678 1.00 93.81 195 ILE A N 1
ATOM 1440 C CA . ILE A 1 195 ? -5.440 4.678 -8.503 1.00 93.81 195 ILE A CA 1
ATOM 1441 C C . ILE A 1 195 ? -5.987 3.834 -7.357 1.00 93.81 195 ILE A C 1
ATOM 1443 O O . ILE A 1 195 ? -6.158 4.318 -6.245 1.00 93.81 195 ILE A O 1
ATOM 1447 N N . GLN A 1 196 ? -6.272 2.572 -7.654 1.00 92.69 196 GLN A N 1
ATOM 1448 C CA . GLN A 1 196 ? -6.855 1.601 -6.731 1.00 92.69 196 GLN A CA 1
ATOM 1449 C C . GLN A 1 196 ? -5.814 0.615 -6.197 1.00 92.69 196 GLN A C 1
ATOM 1451 O O . GLN A 1 196 ? -5.974 0.107 -5.092 1.00 92.69 196 GLN A O 1
ATOM 1456 N N . ALA A 1 197 ? -4.746 0.364 -6.957 1.00 94.62 197 ALA A N 1
ATOM 1457 C CA . ALA A 1 197 ? -3.633 -0.475 -6.534 1.00 94.62 197 ALA A CA 1
ATOM 1458 C C . ALA A 1 197 ? -2.309 0.003 -7.139 1.00 94.62 197 ALA A C 1
ATOM 1460 O O . ALA A 1 197 ? -2.281 0.609 -8.215 1.00 94.62 197 ALA A O 1
ATOM 1461 N N . VAL A 1 198 ? -1.216 -0.276 -6.432 1.00 97.25 198 VAL A N 1
ATOM 1462 C CA . VAL A 1 198 ? 0.154 0.000 -6.868 1.00 97.25 198 VAL A CA 1
ATOM 1463 C C . VAL A 1 198 ? 0.935 -1.303 -6.794 1.00 97.25 198 VAL A C 1
ATOM 1465 O O . VAL A 1 198 ? 1.184 -1.818 -5.704 1.00 97.25 198 VAL A O 1
ATOM 1468 N N . ALA A 1 199 ? 1.318 -1.829 -7.953 1.00 97.12 199 ALA A N 1
ATOM 1469 C CA . ALA A 1 199 ? 2.126 -3.035 -8.050 1.00 97.12 199 ALA A CA 1
ATOM 1470 C C . ALA A 1 199 ? 3.587 -2.682 -8.309 1.00 97.12 199 ALA A C 1
ATOM 1472 O O . ALA A 1 199 ? 3.876 -1.842 -9.164 1.00 97.12 199 ALA A O 1
ATOM 1473 N N . VAL A 1 200 ? 4.506 -3.311 -7.576 1.00 96.25 200 VAL A N 1
ATOM 1474 C CA . VAL A 1 200 ? 5.945 -3.077 -7.737 1.00 96.25 200 VAL A CA 1
ATOM 1475 C C . VAL A 1 200 ? 6.703 -4.394 -7.755 1.00 96.25 200 VAL A C 1
ATOM 1477 O O . VAL A 1 200 ? 6.571 -5.212 -6.846 1.00 96.25 200 VAL A O 1
ATOM 1480 N N . ALA A 1 201 ? 7.533 -4.591 -8.778 1.00 95.12 201 ALA A N 1
ATOM 1481 C CA . ALA A 1 201 ? 8.367 -5.781 -8.896 1.00 95.12 201 ALA A CA 1
ATOM 1482 C C . ALA A 1 201 ? 9.600 -5.545 -9.773 1.00 95.12 201 ALA A C 1
ATOM 1484 O O . ALA A 1 201 ? 9.637 -4.633 -10.596 1.00 95.12 201 ALA A O 1
ATOM 1485 N N . ILE A 1 202 ? 10.611 -6.397 -9.622 1.00 93.94 202 ILE A N 1
ATOM 1486 C CA . ILE A 1 202 ? 11.759 -6.494 -10.524 1.00 93.94 202 ILE A CA 1
ATOM 1487 C C . ILE A 1 202 ? 11.476 -7.585 -11.556 1.00 93.94 202 ILE A C 1
ATOM 1489 O O . ILE A 1 202 ? 11.180 -8.718 -11.188 1.00 93.94 202 ILE A O 1
ATOM 1493 N N . VAL A 1 203 ? 11.641 -7.266 -12.836 1.00 94.62 203 VAL A N 1
ATOM 1494 C CA . VAL A 1 203 ? 11.434 -8.189 -13.957 1.00 94.62 203 VAL A CA 1
ATOM 1495 C C . VAL A 1 203 ? 12.730 -8.324 -14.756 1.00 94.62 203 VAL A C 1
ATOM 1497 O O . VAL A 1 203 ? 13.340 -7.318 -15.133 1.00 94.62 203 VAL A O 1
ATOM 1500 N N . ALA A 1 204 ? 13.186 -9.558 -14.974 1.00 90.62 204 ALA A N 1
ATOM 1501 C CA . ALA A 1 204 ? 14.495 -9.822 -15.568 1.00 90.62 204 ALA A CA 1
ATOM 1502 C C . ALA A 1 204 ? 14.530 -9.700 -17.105 1.00 90.62 204 ALA A C 1
ATOM 1504 O O . ALA A 1 204 ? 15.550 -9.259 -17.630 1.00 90.62 204 ALA A O 1
ATOM 1505 N N . ASP A 1 205 ? 13.447 -10.032 -17.812 1.00 91.62 205 ASP A N 1
ATOM 1506 C CA . ASP A 1 205 ? 13.403 -10.136 -19.284 1.00 91.62 205 ASP A CA 1
ATOM 1507 C C . ASP A 1 205 ? 12.970 -8.857 -20.033 1.00 91.62 205 ASP A C 1
ATOM 1509 O O . ASP A 1 205 ? 12.877 -8.851 -21.260 1.00 91.62 205 ASP A O 1
ATOM 1513 N N . LEU A 1 206 ? 12.731 -7.748 -19.327 1.00 86.38 206 LEU A N 1
ATOM 1514 C CA . LEU A 1 206 ? 12.272 -6.491 -19.940 1.00 86.38 206 LEU A CA 1
ATOM 1515 C C . LEU A 1 206 ? 13.362 -5.705 -20.685 1.00 86.38 206 LEU A C 1
ATOM 1517 O O . LEU A 1 206 ? 13.048 -4.824 -21.496 1.00 86.38 206 LEU A O 1
ATOM 1521 N N . ALA A 1 207 ? 14.630 -5.947 -20.355 1.00 90.19 207 ALA A N 1
ATOM 1522 C CA . ALA A 1 207 ? 15.797 -5.290 -20.936 1.00 90.19 207 ALA A CA 1
ATOM 1523 C C . ALA A 1 207 ? 17.065 -6.121 -20.665 1.00 90.19 207 ALA A C 1
ATOM 1525 O O . ALA A 1 207 ? 17.027 -7.141 -19.987 1.00 90.19 207 ALA A O 1
ATOM 1526 N N . ALA A 1 208 ? 18.226 -5.650 -21.134 1.00 84.94 208 ALA A N 1
ATOM 1527 C CA . ALA A 1 208 ? 19.516 -6.305 -20.874 1.00 84.94 208 ALA A CA 1
ATOM 1528 C C . ALA A 1 208 ? 19.896 -6.372 -19.377 1.00 84.94 208 ALA A C 1
ATOM 1530 O O . ALA A 1 208 ? 20.770 -7.146 -18.990 1.00 84.94 208 ALA A O 1
ATOM 1531 N N . LYS A 1 209 ? 19.280 -5.532 -18.538 1.00 88.50 209 LYS A N 1
ATOM 1532 C CA . LYS A 1 209 ? 19.408 -5.549 -17.077 1.00 88.50 209 LYS A CA 1
ATOM 1533 C C . LYS A 1 209 ? 18.009 -5.663 -16.465 1.00 88.50 209 LYS A C 1
ATOM 1535 O O . LYS A 1 209 ? 17.089 -5.083 -17.039 1.00 88.50 209 LYS A O 1
ATOM 1540 N N . PRO A 1 210 ? 17.856 -6.311 -15.294 1.00 90.56 210 PRO A N 1
ATOM 1541 C CA . PRO A 1 210 ? 16.575 -6.369 -14.599 1.00 90.56 210 PRO A CA 1
ATOM 1542 C C . PRO A 1 210 ? 16.002 -4.973 -14.352 1.00 90.56 210 PRO A C 1
ATOM 1544 O O . PRO A 1 210 ? 16.710 -4.081 -13.875 1.00 90.56 210 PRO A O 1
ATOM 1547 N N . VAL A 1 211 ? 14.723 -4.803 -14.670 1.00 94.94 211 VAL A N 1
ATOM 1548 C CA . VAL A 1 211 ? 14.006 -3.529 -14.591 1.00 94.94 211 VAL A CA 1
ATOM 1549 C C . VAL A 1 211 ? 13.018 -3.593 -13.440 1.00 94.94 211 VAL A C 1
ATOM 1551 O O . VAL A 1 211 ? 12.256 -4.549 -13.328 1.00 94.94 211 VAL A O 1
ATOM 1554 N N . LEU A 1 212 ? 13.006 -2.567 -12.594 1.00 95.56 212 LEU A N 1
ATOM 1555 C CA . LEU A 1 212 ? 11.939 -2.380 -11.624 1.00 95.56 212 LEU A CA 1
ATOM 1556 C C . LEU A 1 212 ? 10.747 -1.714 -12.315 1.00 95.56 212 LEU A C 1
ATOM 1558 O O . LEU A 1 212 ? 10.874 -0.662 -12.947 1.00 95.56 212 LEU A O 1
ATOM 1562 N N . VAL A 1 213 ? 9.596 -2.358 -12.202 1.00 97.06 213 VAL A N 1
ATOM 1563 C CA . VAL A 1 213 ? 8.314 -1.938 -12.754 1.00 97.06 213 VAL A CA 1
ATOM 1564 C C . VAL A 1 213 ? 7.450 -1.417 -11.616 1.00 97.06 213 VAL A C 1
ATOM 1566 O O . VAL A 1 213 ? 7.389 -2.041 -10.560 1.00 97.06 213 VAL A O 1
ATOM 1569 N N . ILE A 1 214 ? 6.791 -0.281 -11.840 1.00 97.56 214 ILE A N 1
ATOM 1570 C CA . ILE A 1 214 ? 5.739 0.248 -10.967 1.00 97.56 214 ILE A CA 1
ATOM 1571 C C . ILE A 1 214 ? 4.483 0.408 -11.819 1.00 97.56 214 ILE A C 1
ATOM 1573 O O . ILE A 1 214 ? 4.460 1.254 -12.716 1.00 97.56 214 ILE A O 1
ATOM 1577 N N . ASP A 1 215 ? 3.448 -0.378 -11.538 1.00 97.81 215 ASP A N 1
ATOM 1578 C CA . ASP A 1 215 ? 2.156 -0.283 -12.210 1.00 97.81 215 ASP A CA 1
ATOM 1579 C C . ASP A 1 215 ? 1.125 0.406 -11.306 1.00 97.81 215 ASP A C 1
ATOM 1581 O O . ASP A 1 215 ? 0.830 -0.049 -10.203 1.00 97.81 215 ASP A O 1
ATOM 1585 N N . LEU A 1 216 ? 0.564 1.515 -11.790 1.00 96.94 216 LEU A N 1
ATOM 1586 C CA . LEU A 1 216 ? -0.513 2.267 -11.145 1.00 96.94 216 LEU A CA 1
ATOM 1587 C C . LEU A 1 216 ? -1.849 1.838 -11.760 1.00 96.94 216 LEU A C 1
ATOM 1589 O O . LEU A 1 216 ? -2.159 2.217 -12.894 1.00 96.94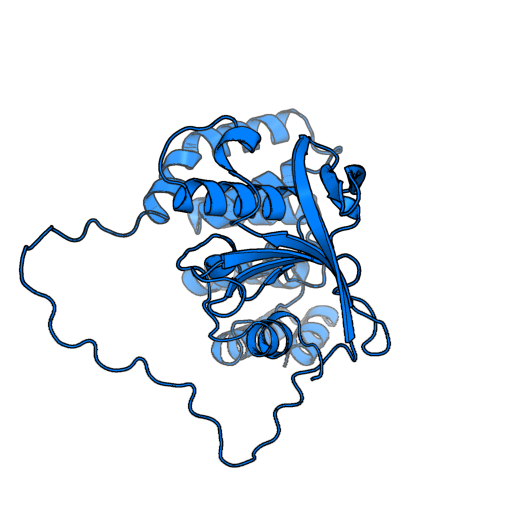 216 LEU A O 1
ATOM 1593 N N . LEU A 1 217 ? -2.623 1.035 -11.034 1.00 96.31 217 LEU A N 1
ATOM 1594 C CA . LEU A 1 217 ? -3.819 0.359 -11.540 1.00 96.31 217 LEU A CA 1
ATOM 1595 C C . LEU A 1 217 ? -5.082 1.145 -11.187 1.00 96.31 217 LEU A C 1
ATOM 1597 O O . LEU A 1 217 ? -5.287 1.515 -10.032 1.00 96.31 217 LEU A O 1
ATOM 1601 N N . ALA A 1 218 ? -5.941 1.397 -12.173 1.00 91.56 218 ALA A N 1
ATOM 1602 C CA . ALA A 1 218 ? -7.083 2.301 -12.031 1.00 91.56 218 ALA A CA 1
ATOM 1603 C C . ALA A 1 218 ? -8.426 1.603 -11.766 1.00 91.56 218 ALA A C 1
ATOM 1605 O O . ALA A 1 218 ? -9.345 2.224 -11.242 1.00 91.56 218 ALA A O 1
ATOM 1606 N N . ASN A 1 219 ? -8.557 0.334 -12.145 1.00 87.94 219 ASN A N 1
ATOM 1607 C CA . ASN A 1 219 ? -9.778 -0.464 -11.992 1.00 87.94 219 ASN A CA 1
ATOM 1608 C C . ASN A 1 219 ? -9.483 -1.839 -11.375 1.00 87.94 219 ASN A C 1
ATOM 1610 O O . ASN A 1 219 ? -10.122 -2.826 -11.721 1.00 87.94 219 ASN A O 1
ATOM 1614 N N . TRP A 1 220 ? -8.518 -1.893 -10.454 1.00 89.88 220 TRP A N 1
ATOM 1615 C CA . TRP A 1 220 ? -8.152 -3.110 -9.728 1.00 89.88 220 TRP A CA 1
ATOM 1616 C C . TRP A 1 220 ? -9.339 -3.783 -9.030 1.00 89.88 220 TRP A C 1
ATOM 1618 O O . TRP A 1 220 ? -9.391 -4.998 -8.950 1.00 89.88 220 TRP A O 1
ATOM 1628 N N . ASN A 1 221 ? -10.327 -3.017 -8.569 1.00 83.00 221 ASN A N 1
ATOM 1629 C CA . ASN A 1 221 ? -11.508 -3.540 -7.882 1.00 83.00 221 ASN A CA 1
ATOM 1630 C C . ASN A 1 221 ? -12.691 -3.826 -8.825 1.00 83.00 221 ASN A C 1
ATOM 1632 O O . ASN A 1 221 ? -13.781 -4.135 -8.350 1.00 83.00 221 ASN A O 1
ATOM 1636 N N . ALA A 1 222 ? -12.511 -3.703 -10.144 1.00 76.31 222 ALA A N 1
ATOM 1637 C CA . ALA A 1 222 ? -13.569 -3.966 -11.115 1.00 76.31 222 ALA A CA 1
ATOM 1638 C C . ALA A 1 222 ? -13.856 -5.469 -11.287 1.00 76.31 222 ALA A C 1
ATOM 1640 O O . ALA A 1 222 ? -13.105 -6.331 -10.823 1.00 76.31 222 ALA A O 1
ATOM 1641 N N . SER A 1 223 ? -14.984 -5.761 -11.939 1.00 66.69 223 SER A N 1
ATOM 1642 C CA . SER A 1 223 ? -15.413 -7.121 -12.278 1.00 66.69 223 SER A CA 1
ATOM 1643 C C . SER A 1 223 ? -14.408 -7.818 -13.203 1.00 66.69 223 SER A C 1
ATOM 1645 O O . SER A 1 223 ? -13.808 -7.174 -14.064 1.00 66.69 223 SER A O 1
ATOM 1647 N N . GLU A 1 224 ? -14.290 -9.139 -13.062 1.00 61.69 224 GLU A N 1
ATOM 1648 C CA . GLU A 1 224 ? -13.358 -10.034 -13.775 1.00 61.69 224 GLU A CA 1
ATOM 1649 C C . GLU A 1 224 ? -13.468 -9.963 -15.314 1.00 61.69 224 GLU A C 1
ATOM 1651 O O . GLU A 1 224 ? -12.530 -10.262 -16.051 1.00 61.69 224 GLU A O 1
ATOM 1656 N N . ALA A 1 225 ? -14.610 -9.495 -15.827 1.00 57.97 225 ALA A N 1
ATOM 1657 C CA . ALA A 1 225 ? -14.852 -9.337 -17.261 1.00 57.97 225 ALA A CA 1
ATOM 1658 C C . ALA A 1 225 ? -14.216 -8.073 -17.883 1.00 57.97 225 ALA A C 1
ATOM 1660 O O . ALA A 1 225 ? -14.240 -7.912 -19.108 1.00 57.97 225 ALA A O 1
ATOM 1661 N N . GLU A 1 226 ? -13.690 -7.145 -17.079 1.00 68.88 226 GLU A N 1
ATOM 1662 C CA . GLU A 1 226 ? -13.091 -5.907 -17.580 1.00 68.88 226 GLU A CA 1
ATOM 1663 C C . GLU A 1 226 ? -11.593 -6.051 -17.892 1.00 68.88 226 GLU A C 1
ATOM 1665 O O . GLU A 1 226 ? -10.868 -6.839 -17.303 1.00 68.88 226 GLU A O 1
ATOM 1670 N N . GLU A 1 227 ? -11.097 -5.255 -18.841 1.00 87.69 227 GLU A N 1
ATOM 1671 C CA . GLU A 1 227 ? -9.656 -5.118 -19.084 1.00 87.69 227 GLU A CA 1
ATOM 1672 C C . GLU A 1 227 ? -9.011 -4.324 -17.938 1.00 87.69 227 GLU A C 1
ATOM 1674 O O . GLU A 1 227 ? -9.464 -3.213 -17.631 1.00 87.69 227 GLU A O 1
ATOM 1679 N N . LEU A 1 228 ? -7.936 -4.851 -17.342 1.00 92.19 228 LEU A N 1
ATOM 1680 C CA . LEU A 1 228 ? -7.162 -4.144 -16.322 1.00 92.19 228 LEU A CA 1
ATOM 1681 C C . LEU A 1 228 ? -6.481 -2.926 -16.952 1.00 92.19 228 LEU A C 1
ATOM 1683 O O . LEU A 1 228 ? -5.725 -3.045 -17.914 1.00 92.19 228 LEU A O 1
ATOM 1687 N N . LYS A 1 229 ? -6.724 -1.738 -16.411 1.00 92.44 229 LYS A N 1
ATOM 1688 C CA . LYS A 1 229 ? -6.201 -0.467 -16.912 1.00 92.44 229 LYS A CA 1
ATOM 1689 C C . LYS A 1 229 ? -5.217 0.108 -15.921 1.00 92.44 229 LYS A C 1
ATOM 1691 O O . LYS A 1 229 ? -5.503 0.223 -14.729 1.00 92.44 229 LYS A O 1
ATOM 1696 N N . GLY A 1 230 ? -4.089 0.569 -16.437 1.00 94.44 230 GLY A N 1
ATOM 1697 C CA . GLY A 1 230 ? -3.092 1.209 -15.602 1.00 94.44 230 GLY A CA 1
ATOM 1698 C C . GLY A 1 230 ? -2.006 1.917 -16.384 1.00 94.44 230 GLY A C 1
ATOM 1699 O O . GLY A 1 230 ? -2.008 1.974 -17.619 1.00 94.44 230 GLY A O 1
ATOM 1700 N N . ILE A 1 231 ? -1.075 2.475 -15.626 1.00 95.38 231 ILE A N 1
ATOM 1701 C CA . ILE A 1 231 ? 0.124 3.120 -16.142 1.00 95.38 231 ILE A CA 1
ATOM 1702 C C . ILE A 1 231 ? 1.335 2.377 -15.613 1.00 95.38 231 ILE A C 1
ATOM 1704 O O . ILE A 1 231 ? 1.426 2.141 -14.413 1.00 95.38 231 ILE A O 1
ATOM 1708 N N . ARG A 1 232 ? 2.259 2.053 -16.515 1.00 97.00 232 ARG A N 1
ATOM 1709 C CA . ARG A 1 232 ? 3.500 1.353 -16.212 1.00 97.00 232 ARG A CA 1
ATOM 1710 C C . ARG A 1 232 ? 4.672 2.315 -16.237 1.00 97.00 232 ARG A C 1
ATOM 1712 O O . ARG A 1 232 ? 4.961 2.918 -17.271 1.00 97.00 232 ARG A O 1
ATOM 1719 N N . LEU A 1 233 ? 5.380 2.399 -15.121 1.00 96.88 233 LEU A N 1
ATOM 1720 C CA . LEU A 1 233 ? 6.648 3.104 -15.000 1.00 96.88 233 LEU A CA 1
ATOM 1721 C C . LEU A 1 233 ? 7.773 2.070 -14.963 1.00 96.88 233 LEU A C 1
ATOM 1723 O O . LEU A 1 233 ? 7.653 1.041 -14.298 1.00 96.88 233 LEU A O 1
ATOM 1727 N N . ARG A 1 234 ? 8.877 2.346 -15.657 1.00 95.69 234 ARG A N 1
ATOM 1728 C CA . ARG A 1 234 ? 10.043 1.458 -15.696 1.00 95.69 234 ARG A CA 1
ATOM 1729 C C . ARG A 1 234 ? 11.297 2.170 -15.215 1.00 95.69 234 ARG A C 1
ATOM 1731 O O . ARG A 1 234 ? 11.589 3.280 -15.659 1.00 95.69 234 ARG A O 1
ATOM 1738 N N . SER A 1 235 ? 12.065 1.514 -14.354 1.00 94.31 235 SER A N 1
ATOM 1739 C CA . SER A 1 235 ? 13.266 2.089 -13.745 1.00 94.31 235 SER A CA 1
ATOM 1740 C C . SER A 1 235 ? 14.387 2.423 -14.728 1.00 94.31 235 SER A C 1
ATOM 1742 O O . SER A 1 235 ? 15.291 3.173 -14.385 1.00 94.31 235 SER A O 1
ATOM 1744 N N . ASP A 1 236 ? 14.371 1.855 -15.933 1.00 94.25 236 ASP A N 1
ATOM 1745 C CA . ASP A 1 236 ? 15.344 2.145 -16.988 1.00 94.25 236 ASP A CA 1
ATOM 1746 C C . ASP A 1 236 ? 15.001 3.404 -17.805 1.00 94.25 236 ASP A C 1
ATOM 1748 O O . ASP A 1 236 ? 15.794 3.827 -18.643 1.00 94.25 236 ASP A O 1
ATOM 1752 N N . GLN A 1 237 ? 13.846 4.028 -17.553 1.00 92.75 237 GLN A N 1
ATOM 1753 C CA . GLN A 1 237 ? 13.360 5.190 -18.306 1.00 92.75 237 GLN A CA 1
ATOM 1754 C C . GLN A 1 237 ? 13.392 6.505 -17.518 1.00 92.75 237 GLN A C 1
ATOM 1756 O O . GLN A 1 237 ? 13.149 7.569 -18.095 1.00 92.75 237 GLN A O 1
ATOM 1761 N N . PHE A 1 238 ? 13.668 6.464 -16.213 1.00 93.25 238 PHE A N 1
ATOM 1762 C CA . PHE A 1 238 ? 13.751 7.656 -15.372 1.00 93.25 238 PHE A CA 1
ATOM 1763 C C . PHE A 1 238 ? 14.608 7.436 -14.128 1.00 93.25 238 PHE A C 1
ATOM 1765 O O . PHE A 1 238 ? 14.834 6.307 -13.700 1.00 93.25 238 PHE A O 1
ATOM 1772 N N . ASP A 1 239 ? 15.029 8.544 -13.518 1.00 90.94 239 ASP A N 1
ATOM 1773 C CA . ASP A 1 239 ? 15.703 8.552 -12.225 1.00 90.94 239 ASP A CA 1
ATOM 1774 C C . ASP A 1 239 ? 14.749 9.083 -11.134 1.00 90.94 239 ASP A C 1
ATOM 1776 O O . ASP A 1 239 ? 14.329 10.244 -11.204 1.00 90.94 239 ASP A O 1
ATOM 1780 N N . PRO A 1 240 ? 14.388 8.278 -10.118 1.00 91.56 240 PRO A N 1
ATOM 1781 C CA . PRO A 1 240 ? 13.498 8.704 -9.039 1.00 91.56 240 PRO A CA 1
ATOM 1782 C C . PRO A 1 240 ? 14.108 9.808 -8.168 1.00 91.56 240 PRO A C 1
ATOM 1784 O O . PRO A 1 240 ? 13.367 10.568 -7.548 1.00 91.56 240 PRO A O 1
ATOM 1787 N N . ARG A 1 241 ? 15.438 9.945 -8.129 1.00 91.38 241 ARG A N 1
ATOM 1788 C CA . ARG A 1 241 ? 16.134 10.953 -7.312 1.00 91.38 241 ARG A CA 1
ATOM 1789 C C . ARG A 1 241 ? 15.768 12.371 -7.724 1.00 91.38 241 ARG A C 1
ATOM 1791 O O . ARG A 1 241 ? 15.399 13.182 -6.878 1.00 91.38 241 ARG A O 1
ATOM 1798 N N . ALA A 1 242 ? 15.759 12.628 -9.032 1.00 88.88 242 ALA A N 1
ATOM 1799 C CA . ALA A 1 242 ? 15.378 13.920 -9.595 1.00 88.88 242 ALA A CA 1
ATOM 1800 C C . ALA A 1 242 ? 13.919 14.290 -9.278 1.00 88.88 242 ALA A C 1
ATOM 1802 O O . ALA A 1 242 ? 13.614 15.452 -9.032 1.00 88.88 242 ALA A O 1
ATOM 1803 N N . LEU A 1 243 ? 13.021 13.301 -9.238 1.00 88.56 243 LEU A N 1
ATOM 1804 C CA . LEU A 1 243 ? 11.606 13.511 -8.907 1.00 88.56 243 LEU A CA 1
ATOM 1805 C C . LEU A 1 243 ? 11.378 13.781 -7.423 1.00 88.56 243 LEU A C 1
ATOM 1807 O O . LEU A 1 243 ? 10.474 14.529 -7.058 1.00 88.56 243 LEU A O 1
ATOM 1811 N N . LEU A 1 244 ? 12.167 13.133 -6.570 1.00 87.81 244 LEU A N 1
ATOM 1812 C CA . LEU A 1 244 ? 12.039 13.233 -5.122 1.00 87.81 244 LEU A CA 1
ATOM 1813 C C . LEU A 1 244 ? 12.845 14.395 -4.531 1.00 87.81 244 LEU A C 1
ATOM 1815 O O . LEU A 1 244 ? 12.592 14.754 -3.381 1.00 87.81 244 LEU A O 1
ATOM 1819 N N . GLY A 1 245 ? 13.783 14.963 -5.296 1.00 86.62 245 GLY A N 1
ATOM 1820 C CA . GLY A 1 245 ? 14.722 15.977 -4.821 1.00 86.62 245 GLY A CA 1
ATOM 1821 C C . GLY A 1 245 ? 15.685 15.426 -3.769 1.00 86.62 245 GLY A C 1
ATOM 1822 O O . GLY A 1 245 ? 16.003 16.129 -2.814 1.00 86.62 245 GLY A O 1
ATOM 1823 N N . ILE A 1 246 ? 16.085 14.157 -3.898 1.00 82.94 246 ILE A N 1
ATOM 1824 C CA . ILE A 1 246 ? 16.975 13.473 -2.950 1.00 82.94 246 ILE A CA 1
ATOM 1825 C C . ILE A 1 246 ? 18.210 12.933 -3.662 1.00 82.94 246 ILE A C 1
ATOM 1827 O O . ILE A 1 246 ? 18.124 12.495 -4.806 1.00 82.94 246 ILE A O 1
ATOM 1831 N N . ASP A 1 247 ? 19.325 12.876 -2.945 1.00 83.25 247 ASP A N 1
ATOM 1832 C CA . ASP A 1 247 ? 20.542 12.204 -3.391 1.00 83.25 247 ASP A CA 1
ATOM 1833 C C . ASP A 1 247 ? 20.649 10.785 -2.808 1.00 83.25 247 ASP A C 1
ATOM 1835 O O . ASP A 1 247 ? 19.923 10.404 -1.887 1.00 83.25 247 ASP A O 1
ATOM 1839 N N . GLY A 1 248 ? 21.587 9.993 -3.335 1.00 82.69 248 GLY A N 1
ATOM 1840 C CA . GLY A 1 248 ? 21.963 8.696 -2.766 1.00 82.69 248 GLY A CA 1
ATOM 1841 C C . GLY 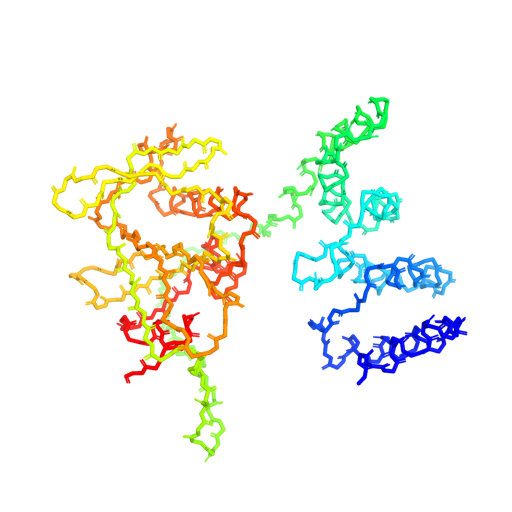A 1 248 ? 21.686 7.493 -3.666 1.00 82.69 248 GLY A C 1
ATOM 1842 O O . GLY A 1 248 ? 21.727 7.581 -4.899 1.00 82.69 248 GLY A O 1
ATOM 1843 N N . ASP A 1 249 ? 21.471 6.345 -3.018 1.00 85.62 249 ASP A N 1
ATOM 1844 C CA . ASP A 1 249 ? 21.315 5.041 -3.664 1.00 85.62 249 ASP A CA 1
ATOM 1845 C C . ASP A 1 249 ? 20.022 4.973 -4.506 1.00 85.62 249 ASP A C 1
ATOM 1847 O O . ASP A 1 249 ? 18.927 5.148 -3.957 1.00 85.62 249 ASP A O 1
ATOM 1851 N N . PRO A 1 250 ? 20.112 4.680 -5.821 1.00 82.69 250 PRO A N 1
ATOM 1852 C CA . PRO A 1 250 ? 18.948 4.549 -6.694 1.00 82.69 250 PRO A CA 1
ATOM 1853 C C . PRO A 1 250 ? 17.897 3.567 -6.174 1.00 82.69 250 PRO A C 1
ATOM 1855 O O . PRO A 1 250 ? 16.704 3.840 -6.288 1.00 82.69 250 PRO A O 1
ATOM 1858 N N . ARG A 1 251 ? 18.308 2.444 -5.566 1.00 84.44 251 ARG A N 1
ATOM 1859 C CA . ARG A 1 251 ? 17.356 1.448 -5.052 1.00 84.44 251 ARG A CA 1
ATOM 1860 C C . ARG A 1 251 ? 16.529 2.017 -3.901 1.00 84.44 251 ARG A C 1
ATOM 1862 O O . ARG A 1 251 ? 15.306 1.884 -3.913 1.00 84.44 251 ARG A O 1
ATOM 1869 N N . ARG A 1 252 ? 17.171 2.703 -2.950 1.00 86.62 252 ARG A N 1
ATOM 1870 C CA . ARG A 1 252 ? 16.470 3.439 -1.883 1.00 86.62 252 ARG A CA 1
ATOM 1871 C C . ARG A 1 252 ? 15.558 4.537 -2.429 1.00 86.62 252 ARG A C 1
ATOM 1873 O O . ARG A 1 252 ? 14.471 4.731 -1.896 1.00 86.62 252 ARG A O 1
ATOM 1880 N N . ALA A 1 253 ? 15.954 5.220 -3.502 1.00 90.69 253 ALA A N 1
ATOM 1881 C CA . ALA A 1 253 ? 15.112 6.234 -4.131 1.00 90.69 253 ALA A CA 1
ATOM 1882 C C . ALA A 1 253 ? 13.857 5.634 -4.797 1.00 90.69 253 ALA A C 1
ATOM 1884 O O . ALA A 1 253 ? 12.778 6.210 -4.679 1.00 90.69 253 ALA A O 1
ATOM 1885 N N . PHE A 1 254 ? 13.953 4.458 -5.427 1.00 92.50 254 PHE A N 1
ATOM 1886 C CA . PHE A 1 254 ? 12.776 3.737 -5.933 1.00 92.50 254 PHE A CA 1
ATOM 1887 C C . PHE A 1 254 ? 11.849 3.265 -4.808 1.00 92.50 254 PHE A C 1
ATOM 1889 O O . PHE A 1 254 ? 10.640 3.447 -4.916 1.00 92.50 254 PHE A O 1
ATOM 1896 N N . ALA A 1 255 ? 12.400 2.730 -3.715 1.00 90.69 255 ALA A N 1
ATOM 1897 C CA . ALA A 1 255 ? 11.624 2.368 -2.525 1.00 90.69 255 ALA A CA 1
ATOM 1898 C C . ALA A 1 255 ? 10.882 3.580 -1.935 1.00 90.69 255 ALA A C 1
ATOM 1900 O O . ALA A 1 255 ? 9.681 3.519 -1.679 1.00 90.69 255 ALA A O 1
ATOM 1901 N N . ALA A 1 256 ? 11.568 4.720 -1.805 1.00 91.12 256 ALA A N 1
ATOM 1902 C CA . ALA A 1 256 ? 10.962 5.965 -1.341 1.00 91.12 256 ALA A CA 1
ATOM 1903 C C . ALA A 1 256 ? 9.865 6.474 -2.292 1.00 91.12 256 ALA A C 1
ATOM 1905 O O . ALA A 1 256 ? 8.829 6.957 -1.835 1.00 91.12 256 ALA A O 1
ATOM 1906 N N . LEU A 1 257 ? 10.066 6.352 -3.610 1.00 94.12 257 LEU A N 1
ATOM 1907 C CA . LEU A 1 257 ? 9.059 6.728 -4.602 1.00 94.12 257 LEU A CA 1
ATOM 1908 C C . LEU A 1 257 ? 7.812 5.843 -4.496 1.00 94.12 257 LEU A C 1
ATOM 1910 O O . LEU A 1 257 ? 6.704 6.374 -4.432 1.00 94.12 257 LEU A O 1
ATOM 1914 N N . ALA A 1 258 ? 7.991 4.521 -4.439 1.00 93.19 258 ALA A N 1
ATOM 1915 C CA . ALA A 1 258 ? 6.900 3.564 -4.280 1.00 93.19 258 ALA A CA 1
ATOM 1916 C C . ALA A 1 258 ? 6.122 3.811 -2.978 1.00 93.19 258 ALA A C 1
ATOM 1918 O O . ALA A 1 258 ? 4.897 3.909 -3.004 1.00 93.19 258 ALA A O 1
ATOM 1919 N N . GLY A 1 259 ? 6.829 4.033 -1.864 1.00 90.81 259 GLY A N 1
ATOM 1920 C CA . GLY A 1 259 ? 6.223 4.394 -0.582 1.00 90.81 259 GLY A CA 1
ATOM 1921 C C . GLY A 1 259 ? 5.394 5.681 -0.652 1.00 90.81 259 GLY A C 1
ATOM 1922 O O . GLY A 1 259 ? 4.261 5.705 -0.173 1.00 90.81 259 GLY A O 1
ATOM 1923 N N . ARG A 1 260 ? 5.895 6.735 -1.316 1.00 91.44 260 ARG A N 1
ATOM 1924 C CA . ARG A 1 260 ? 5.121 7.973 -1.528 1.00 91.44 260 ARG A CA 1
ATOM 1925 C C . ARG A 1 260 ? 3.881 7.748 -2.392 1.00 91.44 260 ARG A C 1
ATOM 1927 O O . ARG A 1 260 ? 2.836 8.314 -2.090 1.00 91.44 260 ARG A O 1
ATOM 1934 N N . MET A 1 261 ? 3.974 6.941 -3.449 1.00 93.56 261 MET A N 1
ATOM 1935 C CA . MET A 1 261 ? 2.824 6.622 -4.307 1.00 93.56 261 MET A CA 1
ATOM 1936 C C . MET A 1 261 ? 1.756 5.834 -3.545 1.00 93.56 261 MET A C 1
ATOM 1938 O O . MET A 1 261 ? 0.575 6.162 -3.633 1.00 93.56 261 MET A O 1
ATOM 1942 N N . LEU A 1 262 ? 2.156 4.842 -2.750 1.00 91.31 262 LEU A N 1
ATOM 1943 C CA . LEU A 1 262 ? 1.247 4.085 -1.888 1.00 91.31 262 LEU A CA 1
ATOM 1944 C C . LEU A 1 262 ? 0.566 4.988 -0.857 1.00 91.31 262 LEU A C 1
ATOM 1946 O O . LEU A 1 262 ? -0.652 4.946 -0.705 1.00 91.31 262 LEU A O 1
ATOM 1950 N N . GLN A 1 263 ? 1.333 5.867 -0.212 1.00 88.81 263 GLN A N 1
ATOM 1951 C CA . GLN A 1 263 ? 0.797 6.825 0.752 1.00 88.81 263 GLN A CA 1
ATOM 1952 C C . GLN A 1 263 ? -0.185 7.817 0.109 1.00 88.81 263 GLN A C 1
ATOM 1954 O O . GLN A 1 263 ? -1.204 8.141 0.712 1.00 88.81 263 GLN A O 1
ATOM 1959 N N . ALA A 1 264 ? 0.110 8.305 -1.099 1.00 87.75 264 ALA A N 1
ATOM 1960 C CA . ALA A 1 264 ? -0.720 9.291 -1.789 1.00 87.75 264 ALA A CA 1
ATOM 1961 C C . ALA A 1 264 ? -2.011 8.694 -2.370 1.00 87.75 264 ALA A C 1
ATOM 1963 O O . ALA A 1 264 ? -3.034 9.373 -2.429 1.00 87.75 264 ALA A O 1
ATOM 1964 N N . THR A 1 265 ? -1.964 7.438 -2.818 1.00 87.00 265 THR A N 1
ATOM 1965 C CA . THR A 1 265 ? -3.106 6.765 -3.459 1.00 87.00 265 THR A CA 1
ATOM 1966 C C . THR A 1 265 ? -4.003 6.038 -2.465 1.00 87.00 265 THR A C 1
ATOM 1968 O O . THR A 1 265 ? -5.184 5.858 -2.750 1.00 87.00 265 THR A O 1
ATOM 1971 N N . CYS A 1 266 ? -3.465 5.603 -1.318 1.00 81.88 266 CYS A N 1
ATOM 1972 C CA . CYS A 1 266 ? -4.103 4.614 -0.441 1.00 81.88 266 CYS A CA 1
ATOM 1973 C C . CYS A 1 266 ? -4.524 3.334 -1.193 1.00 81.88 266 CYS A C 1
ATOM 1975 O O . CYS A 1 266 ? -5.435 2.634 -0.753 1.00 81.88 266 CYS A O 1
ATOM 1977 N N . GLY A 1 267 ? -3.896 3.056 -2.341 1.00 82.88 267 GLY A N 1
ATOM 1978 C CA . GLY A 1 267 ? -4.190 1.887 -3.155 1.00 82.88 267 GLY A CA 1
ATOM 1979 C C . GLY A 1 267 ? -3.640 0.611 -2.527 1.00 82.88 267 GLY A C 1
ATOM 1980 O O . GLY A 1 267 ? -2.694 0.651 -1.737 1.00 82.88 267 GLY A O 1
ATOM 1981 N N . GLN A 1 268 ? -4.211 -0.531 -2.907 1.00 90.81 268 GLN A N 1
ATOM 1982 C CA . GLN A 1 268 ? -3.712 -1.837 -2.490 1.00 90.81 268 GLN A CA 1
ATOM 1983 C C . GLN A 1 268 ? -2.255 -2.019 -2.958 1.00 90.81 268 GLN A C 1
ATOM 1985 O O . GLN A 1 268 ? -1.986 -1.893 -4.158 1.00 90.81 268 GLN A O 1
ATOM 1990 N N . PRO A 1 269 ? -1.307 -2.305 -2.050 1.00 92.88 269 PRO A N 1
ATOM 1991 C CA . PRO A 1 269 ? 0.049 -2.652 -2.441 1.00 92.88 269 PRO A CA 1
ATOM 1992 C C . PRO A 1 269 ? 0.085 -4.074 -2.996 1.00 92.88 269 PRO A C 1
ATOM 1994 O O . PRO A 1 269 ? -0.441 -4.998 -2.376 1.00 92.88 269 PRO A O 1
ATOM 1997 N N . LEU A 1 270 ? 0.737 -4.249 -4.142 1.00 92.69 270 LEU A N 1
ATOM 1998 C CA . LEU A 1 270 ? 0.929 -5.551 -4.773 1.00 92.69 270 LEU A CA 1
ATOM 1999 C C . LEU A 1 270 ? 2.426 -5.800 -5.034 1.00 92.69 270 LEU A C 1
ATOM 2001 O O . LEU A 1 270 ? 3.141 -4.874 -5.431 1.00 92.69 270 LEU A O 1
ATOM 2005 N N . PRO A 1 271 ? 2.917 -7.039 -4.860 1.00 85.69 271 PRO A N 1
ATOM 2006 C CA . PRO A 1 271 ? 2.187 -8.227 -4.384 1.00 85.69 271 PRO A CA 1
ATOM 2007 C C . PRO A 1 271 ? 1.896 -8.231 -2.871 1.00 85.69 271 PRO A C 1
ATOM 2009 O O . PRO A 1 271 ? 0.947 -8.872 -2.435 1.00 85.69 271 PRO A O 1
ATOM 2012 N N . SER A 1 272 ? 2.680 -7.499 -2.076 1.00 87.50 272 SER A N 1
ATOM 2013 C CA . SER A 1 272 ? 2.437 -7.263 -0.647 1.00 87.50 272 SER A CA 1
ATOM 2014 C C . SER A 1 272 ? 2.897 -5.858 -0.259 1.00 87.50 272 SER A C 1
ATOM 2016 O O . SER A 1 272 ? 3.616 -5.204 -1.020 1.00 87.50 272 SER A O 1
ATOM 2018 N N . ALA A 1 273 ? 2.516 -5.388 0.931 1.00 82.31 273 ALA A N 1
ATOM 2019 C CA . ALA A 1 273 ? 2.939 -4.085 1.441 1.00 82.31 273 ALA A CA 1
ATOM 2020 C C . ALA A 1 273 ? 4.467 -3.973 1.564 1.00 82.31 273 ALA A C 1
ATOM 2022 O O . ALA A 1 273 ? 5.044 -2.977 1.133 1.00 82.31 273 ALA A O 1
ATOM 2023 N N . GLU A 1 274 ? 5.116 -5.006 2.098 1.00 83.94 274 GLU A N 1
ATOM 2024 C CA . GLU A 1 274 ? 6.561 -5.073 2.335 1.00 83.94 274 GLU A CA 1
ATOM 2025 C C . GLU A 1 274 ? 7.332 -5.110 1.012 1.00 83.94 274 GLU A C 1
ATOM 2027 O O . GLU A 1 274 ? 8.262 -4.332 0.776 1.00 83.94 274 GLU A O 1
ATOM 2032 N N . GLN A 1 275 ? 6.891 -5.971 0.094 1.00 83.06 275 GLN A N 1
ATOM 2033 C CA . GLN A 1 275 ? 7.554 -6.133 -1.194 1.00 83.06 275 GLN A CA 1
ATOM 2034 C C . GLN A 1 275 ? 7.358 -4.906 -2.087 1.00 83.06 275 GLN A C 1
ATOM 2036 O O . GLN A 1 275 ? 8.286 -4.525 -2.803 1.00 83.06 275 GLN A O 1
ATOM 2041 N N . ALA A 1 276 ? 6.203 -4.236 -2.005 1.00 87.75 276 ALA A N 1
ATOM 2042 C CA . ALA A 1 276 ? 5.931 -3.031 -2.781 1.00 87.75 276 ALA A CA 1
ATOM 2043 C C . ALA A 1 276 ? 6.808 -1.834 -2.368 1.00 87.75 276 ALA A C 1
ATOM 2045 O O . ALA A 1 276 ? 7.101 -0.972 -3.198 1.00 87.75 276 ALA A O 1
ATOM 2046 N N . VAL A 1 277 ? 7.277 -1.792 -1.114 1.00 87.94 277 VAL A N 1
ATOM 2047 C CA . VAL A 1 277 ? 8.218 -0.764 -0.623 1.00 87.94 277 VAL A CA 1
ATOM 2048 C C . VAL A 1 277 ? 9.684 -1.202 -0.678 1.00 87.94 277 VAL A C 1
ATOM 2050 O O . VAL A 1 277 ? 10.569 -0.437 -0.301 1.00 87.94 277 VAL A O 1
ATOM 2053 N N . GLY A 1 278 ? 9.966 -2.391 -1.211 1.00 80.62 278 GLY A N 1
ATOM 2054 C CA . GLY A 1 278 ? 11.323 -2.835 -1.512 1.00 80.62 278 GLY A CA 1
ATOM 2055 C C . GLY A 1 278 ? 12.020 -3.639 -0.423 1.00 80.62 278 GLY A C 1
ATOM 2056 O O . GLY A 1 278 ? 13.257 -3.678 -0.440 1.00 80.62 278 GLY A O 1
ATOM 2057 N N . ASP A 1 279 ? 11.259 -4.316 0.443 1.00 76.38 279 ASP A N 1
ATOM 2058 C CA . ASP A 1 279 ? 11.768 -5.176 1.517 1.00 76.38 279 ASP A CA 1
ATOM 2059 C C . ASP A 1 279 ? 11.537 -6.688 1.290 1.00 76.38 279 ASP A C 1
ATOM 2061 O O . ASP A 1 279 ? 10.601 -7.278 1.827 1.00 76.38 279 ASP A O 1
ATOM 2065 N N . PRO A 1 280 ? 12.413 -7.361 0.523 1.00 84.88 280 PRO A N 1
ATOM 2066 C CA . PRO A 1 280 ? 12.963 -6.921 -0.757 1.00 84.88 280 PRO A CA 1
ATOM 2067 C C . PRO A 1 280 ? 11.862 -6.804 -1.833 1.00 84.88 280 PRO A C 1
ATOM 2069 O O . PRO A 1 280 ? 10.798 -7.404 -1.716 1.00 84.88 280 PRO A O 1
ATOM 2072 N N . PHE A 1 281 ? 12.128 -6.093 -2.938 1.00 87.69 281 PHE A N 1
ATOM 2073 C CA . PHE A 1 281 ? 11.214 -6.127 -4.090 1.00 87.69 281 PHE A CA 1
ATOM 2074 C C . PHE A 1 281 ? 11.028 -7.562 -4.589 1.00 87.69 281 PHE A C 1
ATOM 2076 O O . PHE A 1 281 ? 12.014 -8.280 -4.790 1.00 87.69 281 PHE A O 1
ATOM 2083 N N . ALA A 1 282 ? 9.775 -7.943 -4.843 1.00 89.31 282 ALA A N 1
ATOM 2084 C CA . ALA A 1 282 ? 9.457 -9.199 -5.506 1.00 89.31 282 ALA A CA 1
ATOM 2085 C C . ALA A 1 282 ? 10.153 -9.264 -6.871 1.00 89.31 282 ALA A C 1
ATOM 2087 O O . ALA A 1 282 ? 10.301 -8.245 -7.553 1.00 89.31 282 ALA A O 1
ATOM 2088 N N . ARG A 1 283 ? 10.604 -10.456 -7.262 1.00 91.62 283 ARG A N 1
ATOM 2089 C CA . ARG A 1 283 ? 11.382 -10.659 -8.483 1.00 91.62 283 ARG A CA 1
ATOM 2090 C C . ARG A 1 283 ? 10.758 -11.750 -9.336 1.00 91.62 283 ARG A C 1
ATOM 2092 O O . ARG A 1 283 ? 10.406 -12.801 -8.815 1.00 91.62 283 ARG A O 1
ATOM 2099 N N . PHE A 1 284 ? 10.688 -11.489 -10.634 1.00 91.94 284 PHE A N 1
ATOM 2100 C CA . PHE A 1 284 ? 10.124 -12.387 -11.631 1.00 91.94 284 PHE A CA 1
ATOM 2101 C C . PHE A 1 284 ? 11.091 -12.541 -12.801 1.00 91.94 284 PHE A C 1
ATOM 2103 O O . PHE A 1 284 ? 11.781 -11.588 -13.187 1.00 91.94 284 PHE A O 1
ATOM 2110 N N . ASP A 1 285 ? 11.139 -13.751 -13.352 1.00 87.88 285 ASP A N 1
ATOM 2111 C CA . ASP A 1 285 ? 11.989 -14.068 -14.497 1.00 87.88 285 ASP A CA 1
ATOM 2112 C C . ASP A 1 285 ? 11.439 -13.444 -15.778 1.00 87.88 285 ASP A C 1
ATOM 2114 O O . ASP A 1 285 ? 12.214 -12.920 -16.579 1.00 87.88 285 ASP A O 1
ATOM 2118 N N . SER A 1 286 ? 10.110 -13.422 -15.920 1.00 91.81 286 SER A N 1
ATOM 2119 C CA . SER A 1 286 ? 9.434 -12.854 -17.078 1.00 91.81 286 SER A CA 1
ATOM 2120 C C . SER A 1 286 ? 8.364 -11.823 -16.730 1.00 91.81 286 SER A C 1
ATOM 2122 O O . SER A 1 286 ? 7.772 -11.835 -15.643 1.00 91.81 286 SER A O 1
ATOM 2124 N N . LEU A 1 287 ? 8.082 -10.926 -17.677 1.00 92.44 287 LEU A N 1
ATOM 2125 C CA . LEU A 1 287 ? 6.951 -10.010 -17.560 1.00 92.44 287 LEU A CA 1
ATOM 2126 C C . LEU A 1 287 ? 5.618 -10.768 -17.499 1.00 92.44 287 LEU A C 1
ATOM 2128 O O . LEU A 1 287 ? 4.727 -10.347 -16.761 1.00 92.44 287 LEU A O 1
ATOM 2132 N N . ALA A 1 288 ? 5.493 -11.865 -18.248 1.00 90.19 288 ALA A N 1
ATOM 2133 C CA . ALA A 1 288 ? 4.295 -12.699 -18.265 1.00 90.19 288 ALA A CA 1
ATOM 2134 C C . ALA A 1 288 ? 4.016 -13.297 -16.876 1.00 90.19 288 ALA A C 1
ATOM 2136 O O . ALA A 1 288 ? 2.904 -13.168 -16.368 1.00 90.19 288 ALA A O 1
ATOM 2137 N N . ASP A 1 289 ? 5.040 -13.829 -16.202 1.00 88.12 289 ASP A N 1
ATOM 2138 C CA . ASP A 1 289 ? 4.902 -14.360 -14.840 1.00 88.12 289 ASP A CA 1
ATOM 2139 C C . ASP A 1 289 ? 4.475 -13.287 -13.846 1.00 88.12 289 ASP A C 1
ATOM 2141 O O . ASP A 1 289 ? 3.580 -13.511 -13.033 1.00 88.12 289 ASP A O 1
ATOM 2145 N N . TYR A 1 290 ? 5.077 -12.100 -13.928 1.00 93.62 290 TYR A N 1
ATOM 2146 C CA . TYR A 1 290 ? 4.669 -10.968 -13.103 1.00 93.62 290 TYR A CA 1
ATOM 2147 C C . TYR A 1 290 ? 3.201 -10.580 -13.355 1.00 93.62 290 TYR A C 1
ATOM 2149 O O . TYR A 1 290 ? 2.446 -10.375 -12.405 1.00 93.62 290 TYR A O 1
ATOM 2157 N N . GLN A 1 291 ? 2.766 -10.513 -14.616 1.00 92.50 291 GLN A N 1
ATOM 2158 C CA . GLN A 1 291 ? 1.383 -10.171 -14.961 1.00 92.50 291 GLN A CA 1
ATOM 2159 C C . GLN A 1 291 ? 0.388 -11.231 -14.485 1.00 92.50 291 GLN A C 1
ATOM 2161 O O . GLN A 1 291 ? -0.657 -10.882 -13.945 1.00 92.50 291 GLN A O 1
ATOM 2166 N N . ARG A 1 292 ? 0.726 -12.511 -14.620 1.00 89.88 292 ARG A N 1
ATOM 2167 C CA . ARG A 1 292 ? -0.119 -13.621 -14.184 1.00 89.88 292 ARG A CA 1
ATOM 2168 C C . ARG A 1 292 ? -0.213 -13.724 -12.663 1.00 89.88 292 ARG A C 1
ATOM 2170 O O . ARG A 1 292 ? -1.295 -13.939 -12.135 1.00 89.88 292 ARG A O 1
ATOM 2177 N N . ILE A 1 293 ? 0.911 -13.582 -11.957 1.00 84.94 293 ILE A N 1
ATOM 2178 C CA . ILE A 1 293 ? 0.991 -13.814 -10.506 1.00 84.94 293 ILE A CA 1
ATOM 2179 C C . ILE A 1 293 ? 0.585 -12.575 -9.701 1.00 84.94 293 ILE A C 1
ATOM 2181 O O . ILE A 1 293 ? -0.072 -12.714 -8.677 1.00 84.94 293 ILE A O 1
ATOM 2185 N N . VAL A 1 294 ? 0.998 -11.375 -10.123 1.00 91.50 294 VAL A N 1
ATOM 2186 C CA . VAL A 1 294 ? 0.790 -10.136 -9.345 1.00 91.50 294 VAL A CA 1
ATOM 2187 C C . VAL A 1 294 ? -0.396 -9.335 -9.854 1.00 91.50 294 VAL A C 1
ATOM 2189 O O . VAL A 1 294 ? -1.118 -8.741 -9.060 1.00 91.50 294 VAL A O 1
ATOM 2192 N N . LEU A 1 295 ? -0.579 -9.279 -11.174 1.00 92.25 295 LEU A N 1
ATOM 2193 C CA . LEU A 1 295 ? -1.672 -8.516 -11.779 1.00 92.25 295 LEU A CA 1
ATOM 2194 C C . LEU A 1 295 ? -2.897 -9.379 -12.092 1.00 92.25 295 LEU A C 1
ATOM 2196 O O . LEU A 1 295 ? -3.887 -8.835 -12.576 1.00 92.25 295 LEU A O 1
ATOM 2200 N N . GLU A 1 296 ? -2.822 -10.687 -11.829 1.00 90.12 296 GLU A N 1
ATOM 2201 C CA . GLU A 1 296 ? -3.910 -11.645 -12.038 1.00 90.12 296 GLU A CA 1
ATOM 2202 C C . GLU A 1 296 ? -4.445 -11.607 -13.484 1.00 90.12 296 GLU A C 1
ATOM 2204 O O . GLU A 1 296 ? -5.650 -11.655 -13.721 1.00 90.12 296 GLU A O 1
ATOM 2209 N N . VAL A 1 297 ? -3.555 -11.469 -14.474 1.00 86.81 297 VAL A N 1
ATOM 2210 C CA . VAL A 1 297 ? -3.910 -11.391 -15.904 1.00 86.81 297 VAL A CA 1
ATOM 2211 C C . VAL A 1 297 ? -3.729 -12.753 -16.577 1.00 86.81 297 VAL A C 1
ATOM 2213 O O . VAL A 1 297 ? -2.700 -13.399 -16.384 1.00 86.81 297 VAL A O 1
ATOM 2216 N N . ALA A 1 298 ? -4.705 -13.178 -17.382 1.00 81.94 298 ALA A N 1
ATOM 2217 C CA . ALA A 1 298 ? -4.601 -14.384 -18.207 1.00 81.94 298 ALA A CA 1
ATOM 2218 C C . ALA A 1 298 ? -3.497 -14.258 -19.279 1.00 81.94 298 ALA A C 1
ATOM 2220 O O . ALA A 1 298 ? -3.268 -13.166 -19.805 1.00 81.94 298 ALA A O 1
ATOM 2221 N N . GLU A 1 299 ? -2.834 -15.377 -19.594 1.00 64.50 299 GLU A N 1
ATOM 2222 C CA . GLU A 1 299 ? -1.865 -15.485 -20.703 1.00 64.50 299 GLU A CA 1
ATOM 2223 C C 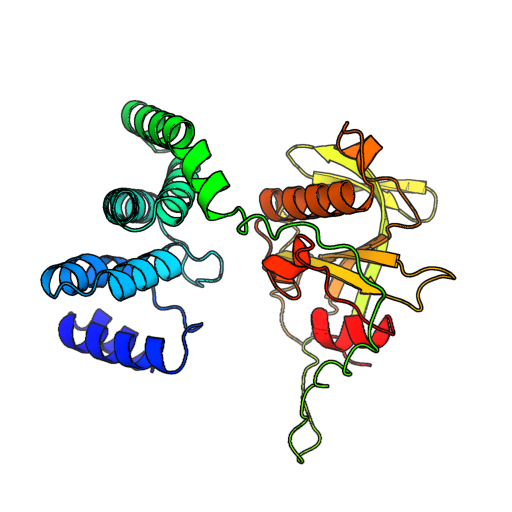. GLU A 1 299 ? -2.527 -15.419 -22.087 1.00 64.50 299 GLU A C 1
ATOM 2225 O O . GLU A 1 299 ? -3.634 -15.985 -22.258 1.00 64.50 299 GLU A O 1
#

Radius of gyration: 21.89 Å; chains: 1; bounding box: 61×54×59 Å